Protein AF-A0A8T7N5B7-F1 (afdb_monomer)

Solvent-accessible surface area (backbone atoms only — not comparable to full-atom values): 19003 Å² total; per-residue (Å²): 112,69,70,59,57,54,47,56,68,34,70,71,49,56,69,43,56,73,68,57,40,50,51,54,47,52,50,47,64,71,74,41,60,97,83,62,52,71,71,57,56,53,50,53,49,52,48,52,51,51,45,53,51,44,48,48,52,59,63,48,53,60,70,37,70,64,54,50,44,48,51,46,47,64,60,35,73,79,62,79,65,80,70,58,57,57,54,54,52,54,41,63,46,75,94,59,86,70,42,75,66,58,49,50,50,47,52,29,46,36,64,51,92,65,93,75,53,80,65,57,80,52,71,66,51,53,54,44,20,44,57,67,30,59,74,57,60,30,63,55,56,53,45,49,52,58,45,45,71,73,41,91,59,56,66,47,45,23,60,60,39,55,34,48,60,58,59,66,48,67,85,71,36,58,78,38,69,66,61,36,44,51,49,53,52,53,46,46,73,75,59,55,42,47,62,80,63,76,83,70,90,74,89,76,93,76,83,91,84,89,84,90,82,89,84,83,91,88,89,87,86,86,91,86,85,88,83,90,85,91,78,93,70,82,81,82,70,77,72,85,50,75,43,30,32,34,33,81,50,100,90,49,80,48,75,52,77,22,78,44,63,75,48,43,54,54,40,44,76,71,63,29,43,82,45,51,70,67,53,51,52,26,53,74,68,73,66,58,79,86,73,88,78,71,86,86,80,88,81,85,90,81,84,136

Structure (mmCIF, N/CA/C/O backbone):
data_AF-A0A8T7N5B7-F1
#
_entry.id   AF-A0A8T7N5B7-F1
#
loop_
_atom_site.group_PDB
_atom_site.id
_atom_site.type_symbol
_atom_site.label_atom_id
_atom_site.label_alt_id
_atom_site.label_comp_id
_atom_site.label_asym_id
_atom_site.label_entity_id
_atom_site.label_seq_id
_atom_site.pdbx_PDB_ins_code
_atom_site.Cartn_x
_atom_site.Cartn_y
_atom_site.Cartn_z
_atom_site.occupancy
_atom_site.B_iso_or_equiv
_atom_site.auth_seq_id
_atom_site.auth_comp_id
_atom_site.auth_asym_id
_atom_site.auth_atom_id
_atom_site.pdbx_PDB_model_num
ATOM 1 N N . GLY A 1 1 ? 23.669 11.392 -23.354 1.00 59.94 1 GLY A N 1
ATOM 2 C CA . GLY A 1 1 ? 22.308 11.885 -23.641 1.00 59.94 1 GLY A CA 1
ATOM 3 C C . GLY A 1 1 ? 21.368 10.785 -24.100 1.00 59.94 1 GLY A C 1
ATOM 4 O O . GLY A 1 1 ? 20.391 10.532 -23.415 1.00 59.94 1 GLY A O 1
ATOM 5 N N . HIS A 1 2 ? 21.681 10.090 -25.199 1.00 71.12 2 HIS A N 1
ATOM 6 C CA . HIS A 1 2 ? 20.725 9.244 -25.934 1.00 71.12 2 HIS A CA 1
ATOM 7 C C . HIS A 1 2 ? 19.978 8.152 -25.147 1.00 71.12 2 HIS A C 1
ATOM 9 O O . HIS A 1 2 ? 18.774 8.019 -25.317 1.00 71.12 2 HIS A O 1
ATOM 15 N N . ILE A 1 3 ? 20.647 7.382 -24.281 1.00 72.31 3 ILE A N 1
ATOM 16 C CA . ILE A 1 3 ? 20.001 6.259 -23.568 1.00 72.31 3 ILE A CA 1
ATOM 17 C C . ILE A 1 3 ? 18.955 6.748 -22.555 1.00 72.31 3 ILE A C 1
ATOM 19 O O . ILE A 1 3 ? 17.875 6.176 -22.454 1.00 72.31 3 ILE A O 1
ATOM 23 N N . VAL A 1 4 ? 19.266 7.820 -21.821 1.00 73.94 4 VAL A N 1
ATOM 24 C CA . VAL A 1 4 ? 18.368 8.384 -20.800 1.00 73.94 4 VAL A CA 1
ATOM 25 C C . VAL A 1 4 ? 17.119 8.959 -21.458 1.00 73.94 4 VAL A C 1
ATOM 27 O O . VAL A 1 4 ? 16.006 8.674 -21.031 1.00 73.94 4 VAL A O 1
ATOM 30 N N . GLU A 1 5 ? 17.301 9.719 -22.536 1.00 77.31 5 GLU A N 1
ATOM 31 C CA . GLU A 1 5 ? 16.195 10.322 -23.277 1.00 77.31 5 GLU A CA 1
ATOM 32 C C . GLU A 1 5 ? 15.301 9.260 -23.933 1.00 77.31 5 GLU A C 1
ATOM 34 O O . GLU A 1 5 ? 14.078 9.363 -23.895 1.00 77.31 5 GLU A O 1
ATOM 39 N N . ALA A 1 6 ? 15.901 8.200 -24.480 1.00 75.50 6 ALA A N 1
ATOM 40 C CA . ALA A 1 6 ? 15.162 7.093 -25.071 1.00 75.50 6 ALA A CA 1
ATOM 41 C C . ALA A 1 6 ? 14.343 6.327 -24.015 1.00 75.50 6 ALA A C 1
ATOM 43 O O . ALA A 1 6 ? 13.175 6.020 -24.239 1.00 75.50 6 ALA A O 1
ATOM 44 N N . LEU A 1 7 ? 14.912 6.089 -22.830 1.00 76.75 7 LEU A N 1
ATOM 45 C CA . LEU A 1 7 ? 14.208 5.448 -21.716 1.00 76.75 7 LEU A CA 1
ATOM 46 C C . LEU A 1 7 ? 13.041 6.286 -21.189 1.00 76.75 7 LEU A C 1
ATOM 48 O O . LEU A 1 7 ? 11.977 5.737 -20.919 1.00 76.75 7 LEU A O 1
ATOM 52 N N . MET A 1 8 ? 13.198 7.607 -21.095 1.00 76.38 8 MET A N 1
ATOM 53 C CA . MET A 1 8 ? 12.114 8.496 -20.662 1.00 76.38 8 MET A CA 1
ATOM 54 C C . MET A 1 8 ? 10.985 8.626 -21.700 1.00 76.38 8 MET A C 1
ATOM 56 O O . MET A 1 8 ? 9.869 8.985 -21.335 1.00 76.38 8 MET A O 1
ATOM 60 N N . LYS A 1 9 ? 11.236 8.288 -22.974 1.00 79.94 9 LYS A N 1
ATOM 61 C CA . LYS A 1 9 ? 10.208 8.214 -24.030 1.00 79.94 9 LYS A CA 1
ATOM 62 C C . LYS A 1 9 ? 9.366 6.932 -23.976 1.00 79.94 9 LYS A C 1
ATOM 64 O O . LYS A 1 9 ? 8.360 6.853 -24.676 1.00 79.94 9 LYS A O 1
ATOM 69 N N . MET A 1 10 ? 9.723 5.943 -23.150 1.00 74.69 10 MET A N 1
ATOM 70 C CA . MET A 1 10 ? 8.854 4.790 -22.889 1.00 74.69 10 MET A CA 1
ATOM 71 C C . MET A 1 10 ? 7.781 5.156 -21.858 1.00 74.69 10 MET A C 1
ATOM 73 O O . MET A 1 10 ? 8.142 5.440 -20.715 1.00 74.69 10 MET A O 1
ATOM 77 N N . PRO A 1 11 ? 6.479 5.069 -22.195 1.00 69.31 11 PRO A N 1
ATOM 78 C CA . PRO A 1 11 ? 5.391 5.406 -21.272 1.00 69.31 11 PRO A CA 1
ATOM 79 C C . PRO A 1 11 ? 5.476 4.622 -19.961 1.00 69.31 11 PRO A C 1
ATOM 81 O O . PRO A 1 11 ? 5.279 5.164 -18.883 1.00 69.31 11 PRO A O 1
ATOM 84 N N . GLU A 1 12 ? 5.863 3.354 -20.058 1.00 67.19 12 GLU A N 1
ATOM 85 C CA . GLU A 1 12 ? 5.989 2.433 -18.931 1.00 67.19 12 GLU A CA 1
ATOM 86 C C . GLU A 1 12 ? 7.120 2.828 -17.978 1.00 67.19 12 GLU A C 1
ATOM 88 O O . GLU A 1 12 ? 6.940 2.788 -16.771 1.00 67.19 12 GLU A O 1
ATOM 93 N N . VAL A 1 13 ? 8.289 3.213 -18.506 1.00 69.69 13 VAL A N 1
ATOM 94 C CA . VAL A 1 13 ? 9.438 3.662 -17.697 1.00 69.69 13 VAL A CA 1
ATOM 95 C C . VAL A 1 13 ? 9.173 5.057 -17.156 1.00 69.69 13 VAL A C 1
ATOM 97 O O . VAL A 1 13 ? 9.500 5.343 -16.009 1.00 69.69 13 VAL A O 1
ATOM 100 N N . ASN A 1 14 ? 8.506 5.910 -17.930 1.00 70.38 14 ASN A N 1
ATOM 101 C CA . ASN A 1 14 ? 8.113 7.227 -17.465 1.00 70.38 14 ASN A CA 1
ATOM 102 C C . ASN A 1 14 ? 7.036 7.173 -16.363 1.00 70.38 14 ASN A C 1
ATOM 104 O O . ASN A 1 14 ? 7.003 8.053 -15.506 1.00 70.38 14 ASN A O 1
ATOM 108 N N . ALA A 1 15 ? 6.215 6.123 -16.336 1.00 69.31 15 ALA A N 1
ATOM 109 C CA . ALA A 1 15 ? 5.248 5.861 -15.273 1.00 69.31 15 ALA A CA 1
ATOM 110 C C . ALA A 1 15 ? 5.852 5.175 -14.027 1.00 69.31 15 ALA A C 1
ATOM 112 O O . ALA A 1 15 ? 5.173 5.079 -13.007 1.00 69.31 15 ALA A O 1
ATOM 113 N N . MET A 1 16 ? 7.108 4.703 -14.076 1.00 71.50 16 MET A N 1
ATOM 114 C CA . MET A 1 16 ? 7.793 4.128 -12.906 1.00 71.50 16 MET A CA 1
ATOM 115 C C . MET A 1 16 ? 8.220 5.208 -11.902 1.00 71.50 16 MET A C 1
ATOM 117 O O . MET A 1 16 ? 8.401 6.372 -12.252 1.00 71.50 16 MET A O 1
ATOM 121 N N . TYR A 1 17 ? 8.464 4.809 -10.653 1.00 61.31 17 TYR A N 1
ATOM 122 C CA . TYR A 1 17 ? 9.031 5.689 -9.625 1.00 61.31 17 TYR A CA 1
ATOM 123 C C . TYR A 1 17 ? 10.417 6.233 -10.025 1.00 61.31 17 TYR A C 1
ATOM 125 O O . TYR A 1 17 ? 11.185 5.486 -10.637 1.00 61.31 17 TYR A O 1
ATOM 133 N N . PRO A 1 18 ? 10.782 7.479 -9.657 1.00 65.25 18 PRO A N 1
ATOM 134 C CA . PRO A 1 18 ? 12.072 8.091 -10.005 1.00 65.25 18 PRO A CA 1
ATOM 135 C C . PRO A 1 18 ? 13.290 7.209 -9.692 1.00 65.25 18 PRO A C 1
ATOM 137 O O . PRO A 1 18 ? 14.160 7.042 -10.544 1.00 65.25 18 PRO A O 1
ATOM 140 N N . GLU A 1 19 ? 13.295 6.540 -8.539 1.00 66.62 19 GLU A N 1
ATOM 141 C CA . GLU A 1 19 ? 14.355 5.600 -8.142 1.00 66.62 19 GLU A CA 1
ATOM 142 C C . GLU A 1 19 ? 14.443 4.377 -9.068 1.00 66.62 19 GLU A C 1
ATOM 144 O O . GLU A 1 19 ? 15.517 3.939 -9.483 1.00 66.62 19 GLU A O 1
ATOM 149 N N . LEU A 1 20 ? 13.292 3.850 -9.493 1.00 69.56 20 LEU A N 1
ATOM 150 C CA . LEU A 1 20 ? 13.246 2.749 -10.454 1.00 69.56 20 LEU A CA 1
ATOM 151 C C . LEU A 1 20 ? 13.689 3.194 -11.847 1.00 69.56 20 LEU A C 1
ATOM 153 O O . LEU A 1 20 ? 14.299 2.397 -12.562 1.00 69.56 20 LEU A O 1
ATOM 157 N N . LYS A 1 21 ? 13.431 4.454 -12.222 1.00 76.00 21 LYS A N 1
ATOM 158 C CA . LYS A 1 21 ? 13.973 5.041 -13.454 1.00 76.00 21 LYS A CA 1
ATOM 159 C C . LYS A 1 21 ? 15.497 5.100 -13.387 1.00 76.00 21 LYS A C 1
ATOM 161 O O . LYS A 1 21 ? 16.148 4.753 -14.368 1.00 76.00 21 LYS A O 1
ATOM 166 N N . LEU A 1 22 ? 16.077 5.462 -12.240 1.00 77.19 22 LEU A N 1
ATOM 167 C CA . LEU A 1 22 ? 17.531 5.476 -12.049 1.00 77.19 22 LEU A CA 1
ATOM 168 C C . LEU A 1 22 ? 18.140 4.073 -12.160 1.00 77.19 22 LEU A C 1
ATOM 170 O O . LEU A 1 22 ? 19.131 3.901 -12.869 1.00 77.19 22 LEU A O 1
ATOM 174 N N . HIS A 1 23 ? 17.518 3.057 -11.559 1.00 79.38 23 HIS A N 1
ATOM 175 C CA . HIS A 1 23 ? 17.976 1.666 -11.678 1.00 79.38 23 HIS A CA 1
ATOM 176 C C . HIS A 1 23 ? 17.876 1.132 -13.112 1.00 79.38 23 HIS A C 1
ATOM 178 O O . HIS A 1 23 ? 18.812 0.510 -13.614 1.00 79.38 23 HIS A O 1
ATOM 184 N N . ALA A 1 24 ? 16.769 1.422 -13.794 1.00 80.94 24 ALA A N 1
ATOM 185 C CA . ALA A 1 24 ? 16.571 1.135 -15.210 1.00 80.94 24 ALA A CA 1
ATOM 186 C C . ALA A 1 24 ? 17.659 1.778 -16.088 1.00 80.94 24 ALA A C 1
ATOM 188 O O . ALA A 1 24 ? 18.272 1.121 -16.930 1.00 80.94 24 ALA A O 1
ATOM 189 N N . ILE A 1 25 ? 17.934 3.064 -15.863 1.00 82.88 25 ILE A N 1
ATOM 190 C CA . ILE A 1 25 ? 18.968 3.814 -16.578 1.00 82.88 25 ILE A CA 1
ATOM 191 C C . ILE A 1 25 ? 20.357 3.232 -16.297 1.00 82.88 25 ILE A C 1
ATOM 193 O O . ILE A 1 25 ? 21.136 3.049 -17.232 1.00 82.88 25 ILE A O 1
ATOM 197 N N . GLY A 1 26 ? 20.671 2.919 -15.037 1.00 83.12 26 GLY A N 1
ATOM 198 C CA . GLY A 1 26 ? 21.938 2.306 -14.639 1.00 83.12 26 GLY A CA 1
ATOM 199 C C . GLY A 1 26 ? 22.154 0.943 -15.297 1.00 83.12 26 GLY A C 1
ATOM 200 O O . GLY A 1 26 ? 23.216 0.698 -15.869 1.00 83.12 26 GLY A O 1
ATOM 201 N N . TRP A 1 27 ? 21.120 0.099 -15.307 1.00 85.12 27 TRP A N 1
ATOM 202 C CA . TRP A 1 27 ? 21.142 -1.206 -15.965 1.00 85.12 27 TRP A CA 1
ATOM 203 C C . TRP A 1 27 ? 21.442 -1.090 -17.459 1.00 85.12 27 TRP A C 1
ATOM 205 O O . TRP A 1 27 ? 22.378 -1.714 -17.959 1.00 85.12 27 TRP A O 1
ATOM 215 N N . VAL A 1 28 ? 20.686 -0.257 -18.177 1.00 85.19 28 VAL A N 1
ATOM 216 C CA . VAL A 1 28 ? 20.856 -0.110 -19.627 1.00 85.19 28 VAL A CA 1
ATOM 217 C C . VAL A 1 28 ? 22.201 0.527 -19.957 1.00 85.19 28 VAL A C 1
ATOM 219 O O . VAL A 1 28 ? 22.857 0.074 -20.885 1.00 85.19 28 VAL A O 1
ATOM 222 N N . LYS A 1 29 ? 22.677 1.511 -19.183 1.00 83.56 29 LYS A N 1
ATOM 223 C CA . LYS A 1 29 ? 24.027 2.072 -19.375 1.00 83.56 29 LYS A CA 1
ATOM 224 C C . LYS A 1 29 ? 25.134 1.036 -19.168 1.00 83.56 29 LYS A C 1
ATOM 226 O O . LYS A 1 29 ? 26.187 1.170 -19.779 1.00 83.56 29 LYS A O 1
ATOM 231 N N . HIS A 1 30 ? 24.912 0.041 -18.310 1.00 83.38 30 HIS A N 1
ATOM 232 C CA . HIS A 1 30 ? 25.882 -1.018 -18.051 1.00 83.38 30 HIS A CA 1
ATOM 233 C C . HIS A 1 30 ? 25.837 -2.141 -19.102 1.00 83.38 30 HIS A C 1
ATOM 235 O O . HIS A 1 30 ? 26.879 -2.691 -19.450 1.00 83.38 30 HIS A O 1
ATOM 241 N N . LYS A 1 31 ? 24.648 -2.487 -19.613 1.00 82.88 31 LYS A N 1
ATOM 242 C CA . LYS A 1 31 ? 24.454 -3.600 -20.561 1.00 82.88 31 LYS A CA 1
ATOM 243 C C . LYS A 1 31 ? 24.524 -3.196 -22.032 1.00 82.88 31 LYS A C 1
ATOM 245 O O . LYS A 1 31 ? 24.951 -3.994 -22.860 1.00 82.88 31 LYS A O 1
ATOM 250 N N . CYS A 1 32 ? 24.139 -1.969 -22.366 1.00 84.06 32 CYS A N 1
ATOM 251 C CA . CYS A 1 32 ? 24.185 -1.452 -23.730 1.00 84.06 32 CYS A CA 1
ATOM 252 C C . CYS A 1 32 ? 25.456 -0.632 -23.973 1.00 84.06 32 CYS A C 1
ATOM 254 O O . CYS A 1 32 ? 25.869 0.171 -23.136 1.00 84.06 32 CYS A O 1
ATOM 256 N N . LYS A 1 33 ? 26.047 -0.770 -25.166 1.00 80.25 33 LYS A N 1
ATOM 257 C CA . LYS A 1 33 ? 27.167 0.081 -25.594 1.00 80.25 33 LYS A CA 1
ATOM 258 C C . LYS A 1 33 ? 26.706 1.541 -25.746 1.00 80.25 33 LYS A C 1
ATOM 260 O O . LYS A 1 33 ? 25.558 1.777 -26.138 1.00 80.25 33 LYS A O 1
ATOM 265 N N . PRO A 1 34 ? 27.579 2.537 -25.505 1.00 73.12 34 PRO A N 1
ATOM 266 C CA . PRO A 1 34 ? 27.288 3.928 -25.842 1.00 73.12 34 PRO A CA 1
ATOM 267 C C . PRO A 1 34 ? 27.014 4.044 -27.353 1.00 73.12 34 PRO A C 1
ATOM 269 O O . PRO A 1 34 ? 27.930 3.912 -28.156 1.00 73.12 34 PRO A O 1
ATOM 272 N N . GLY A 1 35 ? 25.744 4.217 -27.742 1.00 74.88 35 GLY A N 1
ATOM 273 C CA . GLY A 1 35 ? 25.296 4.195 -29.146 1.00 74.88 35 GLY A CA 1
ATOM 274 C C . GLY A 1 35 ? 24.394 3.014 -29.536 1.00 74.88 35 GLY A C 1
ATOM 275 O O . GLY A 1 35 ? 24.060 2.882 -30.711 1.00 74.88 35 GLY A O 1
ATOM 276 N N . ALA A 1 36 ? 23.990 2.171 -28.579 1.00 79.88 36 ALA A N 1
ATOM 277 C CA . ALA A 1 36 ? 23.036 1.086 -28.810 1.00 79.88 36 ALA A CA 1
ATOM 278 C C . ALA A 1 36 ? 21.735 1.582 -29.455 1.00 79.88 36 ALA A C 1
ATOM 280 O O . ALA A 1 36 ? 21.210 2.650 -29.116 1.00 79.88 36 ALA A O 1
ATOM 281 N N . LYS A 1 37 ? 21.210 0.787 -30.390 1.00 83.88 37 LYS A N 1
ATOM 282 C CA . LYS A 1 37 ? 19.987 1.133 -31.121 1.00 83.88 37 LYS A CA 1
ATOM 283 C C . LYS A 1 37 ? 18.759 0.893 -30.245 1.00 83.88 37 LYS A C 1
ATOM 285 O O . LYS A 1 37 ? 18.757 0.047 -29.354 1.00 83.88 37 LYS A O 1
ATOM 290 N N . TRP A 1 38 ? 17.673 1.604 -30.539 1.00 81.94 38 TRP A N 1
ATOM 291 C CA . TRP A 1 38 ? 16.423 1.505 -29.779 1.00 81.94 38 TRP A CA 1
ATOM 292 C C . TRP A 1 38 ? 15.900 0.066 -29.566 1.00 81.94 38 TRP A C 1
ATOM 294 O O . TRP A 1 38 ? 15.553 -0.261 -28.429 1.00 81.94 38 TRP A O 1
ATOM 304 N N . PRO A 1 39 ? 15.919 -0.834 -30.571 1.00 83.75 39 PRO A N 1
ATOM 305 C CA . PRO A 1 39 ? 15.481 -2.219 -30.380 1.00 83.75 39 PRO A CA 1
ATOM 306 C C . PRO A 1 39 ? 16.330 -3.010 -29.371 1.00 83.75 39 PRO A C 1
ATOM 308 O O . PRO A 1 39 ? 15.797 -3.850 -28.648 1.00 83.75 39 PRO A O 1
ATOM 311 N N . GLU A 1 40 ? 17.632 -2.724 -29.287 1.00 82.75 40 GLU A N 1
ATOM 312 C CA . GLU A 1 40 ? 18.555 -3.358 -28.333 1.00 82.75 40 GLU A CA 1
ATOM 313 C C . GLU A 1 40 ? 18.262 -2.880 -26.906 1.00 82.75 40 GLU A C 1
ATOM 315 O O . GLU A 1 40 ? 18.143 -3.690 -25.988 1.00 82.75 40 GLU A O 1
ATOM 320 N N . ILE A 1 41 ? 18.024 -1.574 -26.736 1.00 82.19 41 ILE A N 1
ATOM 321 C CA . ILE A 1 41 ? 17.615 -0.980 -25.455 1.00 82.19 41 ILE A CA 1
ATOM 322 C C . ILE A 1 41 ? 16.280 -1.578 -24.981 1.00 82.19 41 ILE A C 1
ATOM 324 O O . ILE A 1 41 ? 16.130 -1.922 -23.807 1.00 82.19 41 ILE A O 1
ATOM 328 N N . GLN A 1 42 ? 15.312 -1.757 -25.886 1.00 81.56 42 GLN A N 1
ATOM 329 C CA . GLN A 1 42 ? 14.030 -2.388 -25.558 1.00 81.56 42 GLN A CA 1
ATOM 330 C C . GLN A 1 42 ? 14.177 -3.868 -25.173 1.00 81.56 42 GLN A C 1
ATOM 332 O O . GLN A 1 42 ? 13.466 -4.342 -24.282 1.00 81.56 42 GLN A O 1
ATOM 337 N N . ALA A 1 43 ? 15.079 -4.606 -25.827 1.00 86.06 43 ALA A N 1
ATOM 338 C CA . ALA A 1 43 ? 15.354 -5.999 -25.490 1.00 86.06 43 ALA A CA 1
ATOM 339 C C . ALA A 1 43 ? 15.963 -6.126 -24.087 1.00 86.06 43 ALA A C 1
ATOM 341 O O . ALA A 1 43 ? 15.450 -6.891 -23.267 1.00 86.06 43 ALA A O 1
ATOM 342 N N . GLU A 1 44 ? 16.966 -5.303 -23.776 1.00 85.31 44 GLU A N 1
ATOM 343 C CA . GLU A 1 44 ? 17.578 -5.250 -22.446 1.00 85.31 44 GLU A CA 1
ATOM 344 C C . GLU A 1 44 ? 16.587 -4.817 -21.363 1.00 85.31 44 GLU A C 1
ATOM 346 O O . GLU A 1 44 ? 16.606 -5.360 -20.259 1.00 85.31 44 GLU A O 1
ATOM 351 N N . MET A 1 45 ? 15.645 -3.920 -21.672 1.00 82.44 45 MET A N 1
ATOM 352 C CA . MET A 1 45 ? 14.594 -3.557 -20.717 1.00 82.44 45 MET A CA 1
ATOM 353 C C . MET A 1 45 ? 13.571 -4.661 -20.473 1.00 82.44 45 MET A C 1
ATOM 355 O O . MET A 1 45 ? 13.093 -4.807 -19.345 1.00 82.44 45 MET A O 1
ATOM 359 N N . ARG A 1 46 ? 13.260 -5.486 -21.478 1.00 81.81 46 ARG A N 1
ATOM 360 C CA . ARG A 1 46 ? 12.467 -6.707 -21.265 1.00 81.81 46 ARG A CA 1
ATOM 361 C C . ARG A 1 46 ? 13.203 -7.700 -2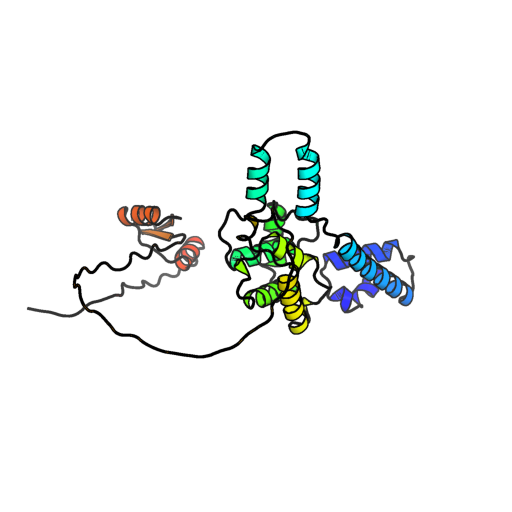0.365 1.00 81.81 46 ARG A C 1
ATOM 363 O O . ARG A 1 46 ? 12.574 -8.277 -19.478 1.00 81.81 46 ARG A O 1
ATOM 370 N N . ILE A 1 47 ? 14.516 -7.858 -20.541 1.00 84.50 47 ILE A N 1
ATOM 371 C CA . ILE A 1 47 ? 15.354 -8.713 -19.685 1.00 84.50 47 ILE A CA 1
ATOM 372 C C . ILE A 1 47 ? 15.392 -8.167 -18.259 1.00 84.50 47 ILE A C 1
ATOM 374 O O . ILE A 1 47 ? 15.145 -8.918 -17.323 1.00 84.50 47 ILE A O 1
ATOM 378 N N . TRP A 1 48 ? 15.617 -6.865 -18.081 1.00 82.88 48 TRP A N 1
ATOM 379 C CA . TRP A 1 48 ? 15.620 -6.220 -16.770 1.00 82.88 48 TRP A CA 1
ATOM 380 C C . TRP A 1 48 ? 14.286 -6.383 -16.033 1.00 82.88 48 TRP A C 1
ATOM 382 O O . TRP A 1 48 ? 14.272 -6.744 -14.858 1.00 82.88 48 TRP A O 1
ATOM 392 N N . LYS A 1 49 ? 13.149 -6.199 -16.723 1.00 77.50 49 LYS A N 1
ATOM 393 C CA . LYS A 1 49 ? 11.815 -6.452 -16.148 1.00 77.50 49 LYS A CA 1
ATOM 394 C C . LYS A 1 49 ? 11.636 -7.921 -15.756 1.00 77.50 49 LYS A C 1
ATOM 396 O O . LYS A 1 49 ? 11.206 -8.196 -14.639 1.00 77.50 49 LYS A O 1
ATOM 401 N N . LYS A 1 50 ? 11.993 -8.859 -16.641 1.00 79.25 50 LYS A N 1
ATOM 402 C CA . LYS A 1 50 ? 11.898 -10.305 -16.380 1.00 79.25 50 LYS A CA 1
ATOM 403 C C . LYS A 1 50 ? 12.815 -10.736 -15.238 1.00 79.25 50 LYS A C 1
ATOM 405 O O . LYS A 1 50 ? 12.423 -11.582 -14.447 1.00 79.25 50 LYS A O 1
ATOM 410 N N . ARG A 1 51 ? 13.995 -10.127 -15.121 1.00 77.62 51 ARG A N 1
ATOM 411 C CA . ARG A 1 51 ? 14.927 -10.333 -14.015 1.00 77.62 51 ARG A CA 1
ATOM 412 C C . ARG A 1 51 ? 14.376 -9.770 -12.718 1.00 77.62 51 ARG A C 1
ATOM 414 O O . ARG A 1 51 ? 14.413 -10.486 -11.744 1.00 77.62 51 ARG A O 1
ATOM 421 N N . ARG A 1 52 ? 13.788 -8.572 -12.690 1.00 72.31 52 ARG A N 1
ATOM 422 C CA . ARG A 1 52 ? 13.123 -8.063 -11.476 1.00 72.31 52 ARG A CA 1
ATOM 423 C C . ARG A 1 52 ? 11.912 -8.892 -11.062 1.00 72.31 52 ARG A C 1
ATOM 425 O O . ARG A 1 52 ? 11.581 -8.935 -9.886 1.00 72.31 52 ARG A O 1
ATOM 432 N N . GLU A 1 53 ? 11.191 -9.464 -12.020 1.00 61.22 53 GLU A N 1
ATOM 433 C CA . GLU A 1 53 ? 10.096 -10.404 -11.759 1.00 61.22 53 GLU A CA 1
ATOM 434 C C . GLU A 1 53 ? 10.624 -11.749 -11.260 1.00 61.22 53 GLU A C 1
ATOM 436 O O . GLU A 1 53 ? 10.058 -12.315 -10.340 1.00 61.22 53 GLU A O 1
ATOM 441 N N . GLY A 1 54 ? 11.720 -12.237 -11.842 1.00 59.53 54 GLY A N 1
ATOM 442 C CA . GLY A 1 54 ? 12.426 -13.442 -11.418 1.00 59.53 54 GLY A CA 1
ATOM 443 C C . GLY A 1 54 ? 13.033 -13.280 -10.033 1.00 59.53 54 GLY A C 1
ATOM 444 O O . GLY A 1 54 ? 12.757 -14.095 -9.177 1.00 59.53 54 GLY A O 1
ATOM 445 N N . GLU A 1 55 ? 13.733 -12.179 -9.774 1.00 57.66 55 GLU A N 1
ATOM 446 C CA . GLU A 1 55 ? 14.225 -11.782 -8.459 1.00 57.66 55 GLU A CA 1
ATOM 447 C C . GLU A 1 55 ? 13.050 -11.672 -7.495 1.00 57.66 55 GLU A C 1
ATOM 449 O O . GLU A 1 55 ? 13.130 -12.300 -6.460 1.00 57.66 55 GLU A O 1
ATOM 454 N N . ARG A 1 56 ? 11.913 -11.041 -7.832 1.00 55.69 56 ARG A N 1
ATOM 455 C CA . ARG A 1 56 ? 10.702 -11.072 -6.976 1.00 55.69 56 ARG A CA 1
ATOM 456 C C . ARG A 1 56 ? 10.048 -12.444 -6.815 1.00 55.69 56 ARG A C 1
ATOM 458 O O . ARG A 1 56 ? 9.295 -12.609 -5.871 1.00 55.69 56 ARG A O 1
ATOM 465 N N . LYS A 1 57 ? 10.303 -13.414 -7.694 1.00 47.31 57 LYS A N 1
ATOM 466 C CA . LYS A 1 57 ? 9.820 -14.805 -7.585 1.00 47.31 57 LYS A CA 1
ATOM 467 C C . LYS A 1 57 ? 10.818 -15.726 -6.876 1.00 47.31 57 LYS A C 1
ATOM 469 O O . LYS A 1 57 ? 10.406 -16.699 -6.263 1.00 47.31 57 LYS A O 1
ATOM 474 N N . GLU A 1 58 ? 12.105 -15.398 -6.912 1.00 38.66 58 GLU A N 1
ATOM 475 C CA . GLU A 1 58 ? 13.218 -16.119 -6.285 1.00 38.66 58 GLU A CA 1
ATOM 476 C C . GLU A 1 58 ? 13.463 -15.599 -4.858 1.00 38.66 58 GLU A C 1
ATOM 478 O O . GLU A 1 58 ? 13.518 -16.398 -3.934 1.00 38.66 58 GLU A O 1
ATOM 483 N N . THR A 1 59 ? 13.412 -14.278 -4.639 1.00 36.84 59 THR A N 1
ATOM 484 C CA . THR A 1 59 ? 13.094 -13.659 -3.326 1.00 36.84 59 THR A CA 1
ATOM 485 C C . THR A 1 59 ? 11.612 -13.788 -2.958 1.00 36.84 59 THR A C 1
ATOM 487 O O . THR A 1 59 ? 11.245 -13.587 -1.806 1.00 36.84 59 THR A O 1
ATOM 490 N N . GLY A 1 60 ? 10.763 -14.187 -3.914 1.00 39.47 60 GLY A N 1
ATOM 491 C CA . GLY A 1 60 ? 9.380 -14.636 -3.693 1.00 39.47 60 GLY A CA 1
ATOM 492 C C . GLY A 1 60 ? 9.284 -16.070 -3.184 1.00 39.47 60 GLY A C 1
ATOM 493 O O . GLY A 1 60 ? 8.251 -16.462 -2.647 1.00 39.47 60 GLY A O 1
ATOM 494 N N . LYS A 1 61 ? 10.391 -16.825 -3.214 1.00 39.94 61 LYS A N 1
ATOM 495 C CA . LYS A 1 61 ? 10.641 -17.807 -2.167 1.00 39.94 61 LYS A CA 1
ATOM 496 C C . LYS A 1 61 ? 11.065 -17.010 -0.941 1.00 39.94 61 LYS A C 1
ATOM 498 O O . LYS A 1 61 ? 12.225 -16.998 -0.546 1.00 39.94 61 LYS A O 1
ATOM 503 N N . TYR A 1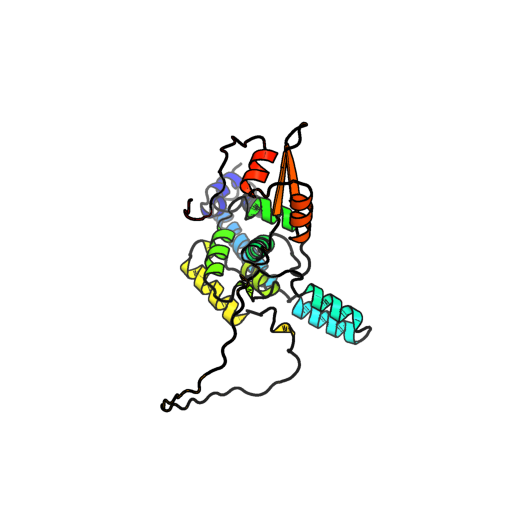 62 ? 10.097 -16.307 -0.365 1.00 37.56 62 TYR A N 1
ATOM 504 C CA . TYR A 1 62 ? 10.171 -15.933 1.024 1.00 37.56 62 TYR A CA 1
ATOM 505 C C . TYR A 1 62 ? 10.323 -17.267 1.758 1.00 37.56 62 TYR A C 1
ATOM 507 O O . TYR A 1 62 ? 9.350 -17.994 1.941 1.00 37.56 62 TYR A O 1
ATOM 515 N N . THR A 1 63 ? 11.565 -17.673 2.061 1.00 43.03 63 THR A N 1
ATOM 516 C CA . THR A 1 63 ? 11.802 -18.620 3.147 1.00 43.03 63 THR A CA 1
ATOM 517 C C . THR A 1 63 ? 11.183 -17.925 4.323 1.00 43.03 63 THR A C 1
ATOM 519 O O . THR A 1 63 ? 11.719 -16.907 4.776 1.00 43.03 63 THR A O 1
ATOM 522 N N . SER A 1 64 ? 9.990 -18.388 4.686 1.00 41.00 64 SER A N 1
ATOM 523 C CA . SER A 1 64 ? 9.180 -17.697 5.657 1.00 41.00 64 SER A CA 1
ATOM 524 C C . SER A 1 64 ? 10.037 -17.429 6.879 1.00 41.00 64 SER A C 1
ATOM 526 O O . SER A 1 64 ? 10.838 -18.289 7.231 1.00 41.00 64 SER A O 1
ATOM 528 N N . VAL A 1 65 ? 9.926 -16.284 7.555 1.00 45.34 65 VAL A N 1
ATOM 529 C CA . VAL A 1 65 ? 10.552 -16.192 8.880 1.00 45.34 65 VAL A CA 1
ATOM 530 C C . VAL A 1 65 ? 9.998 -17.307 9.770 1.00 45.34 65 VAL A C 1
ATOM 532 O O . VAL A 1 65 ? 10.719 -17.743 10.639 1.00 45.34 65 VAL A O 1
ATOM 535 N N . VAL A 1 66 ? 8.836 -17.904 9.465 1.00 47.03 66 VAL A N 1
ATOM 536 C CA . VAL A 1 66 ? 8.368 -19.178 10.036 1.00 47.03 66 VAL A CA 1
ATOM 537 C C . VAL A 1 66 ? 9.163 -20.390 9.550 1.00 47.03 66 VAL A C 1
ATOM 539 O O . VAL A 1 66 ? 9.436 -21.246 10.367 1.00 47.03 66 VAL A O 1
ATOM 542 N N . ASP A 1 67 ? 9.594 -20.495 8.292 1.00 51.56 67 ASP A N 1
ATOM 543 C CA . ASP A 1 67 ? 10.464 -21.593 7.823 1.00 51.56 67 ASP A CA 1
ATOM 544 C C . ASP A 1 67 ? 11.905 -21.433 8.318 1.00 51.56 67 ASP A C 1
ATOM 546 O O . ASP A 1 67 ? 12.565 -22.411 8.653 1.00 51.56 67 ASP A O 1
ATOM 550 N N . LEU A 1 68 ? 12.392 -20.196 8.409 1.00 53.66 68 LEU A N 1
ATOM 551 C CA . LEU A 1 68 ? 13.699 -19.832 8.936 1.00 53.66 68 LEU A CA 1
ATOM 552 C C . LEU A 1 68 ? 13.708 -19.898 10.466 1.00 53.66 68 LEU A C 1
ATOM 554 O O . LEU A 1 68 ? 14.695 -20.346 11.033 1.00 53.66 68 LEU A O 1
ATOM 558 N N . ALA A 1 69 ? 12.621 -19.515 11.140 1.00 49.84 69 ALA A N 1
ATOM 559 C CA . ALA A 1 69 ? 12.418 -19.713 12.572 1.00 49.84 69 ALA A CA 1
ATOM 560 C C . ALA A 1 69 ? 12.169 -21.182 12.865 1.00 49.84 69 ALA A C 1
ATOM 562 O O . ALA A 1 69 ? 12.753 -21.659 13.810 1.00 49.84 69 ALA A O 1
ATOM 563 N N . ARG A 1 70 ? 11.433 -21.942 12.050 1.00 55.59 70 ARG A N 1
ATOM 564 C CA . ARG A 1 70 ? 11.285 -23.402 12.184 1.00 55.59 70 ARG A CA 1
ATOM 565 C C . ARG A 1 70 ? 12.616 -24.108 11.947 1.00 55.59 70 ARG A C 1
ATOM 567 O O . ARG A 1 70 ? 12.960 -24.994 12.712 1.00 55.59 70 ARG A O 1
ATOM 574 N N . ALA A 1 71 ? 13.423 -23.673 10.979 1.00 53.50 71 ALA A N 1
ATOM 575 C CA . ALA A 1 71 ? 14.778 -24.184 10.766 1.00 53.50 71 ALA A CA 1
ATOM 576 C C . ALA A 1 71 ? 15.745 -23.790 11.898 1.00 53.50 71 ALA A C 1
ATOM 578 O O . ALA A 1 71 ? 16.542 -24.621 12.325 1.00 53.50 71 ALA A O 1
ATOM 579 N N . ARG A 1 72 ? 15.658 -22.558 12.427 1.00 58.03 72 ARG A N 1
ATOM 580 C CA . ARG A 1 72 ? 16.454 -22.084 13.576 1.00 58.03 72 ARG A CA 1
ATOM 581 C C . ARG A 1 72 ? 16.005 -22.710 14.893 1.00 58.03 72 ARG A C 1
ATOM 583 O O . ARG A 1 72 ? 16.861 -23.040 15.693 1.00 58.03 72 ARG A O 1
ATOM 590 N N . VAL A 1 73 ? 14.707 -22.909 15.104 1.00 49.22 73 VAL A N 1
ATOM 591 C CA . VAL A 1 73 ? 14.094 -23.617 16.238 1.00 49.22 73 VAL A CA 1
ATOM 592 C C . VAL A 1 73 ? 14.499 -25.084 16.172 1.00 49.22 73 VAL A C 1
ATOM 594 O O . VAL A 1 73 ? 14.981 -25.602 17.165 1.00 49.22 73 VAL A O 1
ATOM 597 N N . ASN A 1 74 ? 14.468 -25.724 15.000 1.00 54.16 74 ASN A N 1
ATOM 598 C CA . ASN A 1 74 ? 14.967 -27.091 14.825 1.00 54.16 74 ASN A CA 1
ATOM 599 C C . ASN A 1 74 ? 16.500 -27.206 14.987 1.00 54.16 74 ASN A C 1
ATOM 601 O O . ASN A 1 74 ? 16.972 -28.237 15.453 1.00 54.16 74 ASN A O 1
ATOM 605 N N . GLN A 1 75 ? 17.285 -26.167 14.662 1.00 49.88 75 GLN A N 1
ATOM 606 C CA . GLN A 1 75 ? 18.728 -26.098 14.971 1.00 49.88 75 GLN A CA 1
ATOM 607 C C . GLN A 1 75 ? 19.017 -25.815 16.457 1.00 49.88 75 GLN A C 1
ATOM 609 O O . GLN A 1 75 ? 19.993 -26.328 16.995 1.00 49.88 75 GLN A O 1
ATOM 614 N N . GLN A 1 76 ? 18.189 -25.003 17.120 1.00 45.38 76 GLN A N 1
ATOM 615 C CA . GLN A 1 76 ? 18.326 -24.608 18.529 1.00 45.38 76 GLN A CA 1
ATOM 616 C C . GLN A 1 76 ? 17.672 -25.601 19.499 1.00 45.38 76 GLN A C 1
ATOM 618 O O . GLN A 1 76 ? 18.000 -25.593 20.679 1.00 45.38 76 GLN A O 1
ATOM 623 N N . HIS A 1 77 ? 16.807 -26.503 19.026 1.00 46.94 77 HIS A N 1
ATOM 624 C CA . HIS A 1 77 ? 16.268 -27.606 19.829 1.00 46.94 77 HIS A CA 1
ATOM 625 C C . HIS A 1 77 ? 17.329 -28.637 20.226 1.00 46.94 77 HIS A C 1
ATOM 627 O O . HIS A 1 77 ? 17.078 -29.439 21.124 1.00 46.94 77 HIS A O 1
ATOM 633 N N . THR A 1 78 ? 18.519 -28.581 19.625 1.00 47.81 78 THR A N 1
ATOM 634 C CA . THR A 1 78 ? 19.676 -29.329 20.119 1.00 47.81 78 THR A CA 1
ATOM 635 C C . THR A 1 78 ? 20.356 -28.604 21.286 1.00 47.81 78 THR A C 1
ATOM 637 O O . THR A 1 78 ? 20.922 -29.270 22.144 1.00 47.8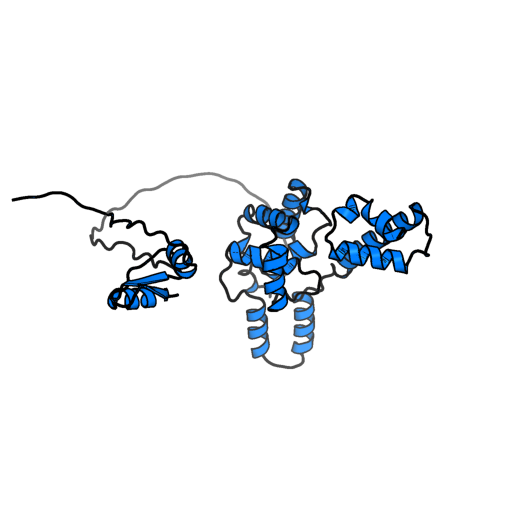1 78 THR A O 1
ATOM 640 N N . GLU A 1 79 ? 20.258 -27.271 21.400 1.00 47.78 79 GLU A N 1
ATOM 641 C CA . GLU A 1 79 ? 20.920 -26.500 22.462 1.00 47.78 79 GLU A CA 1
ATOM 642 C C . GLU A 1 79 ? 20.141 -25.213 22.853 1.00 47.78 79 GLU A C 1
ATOM 644 O O . GLU A 1 79 ? 20.326 -24.140 22.278 1.00 47.78 79 GLU A O 1
ATOM 649 N N . ASN A 1 80 ? 19.368 -25.319 23.946 1.00 45.41 80 ASN A N 1
ATOM 650 C CA . ASN A 1 80 ? 19.064 -24.276 24.952 1.00 45.41 80 ASN A CA 1
ATOM 651 C C . ASN A 1 80 ? 17.765 -23.418 24.886 1.00 45.41 80 ASN A C 1
ATOM 653 O O . ASN A 1 80 ? 17.652 -22.430 24.165 1.00 45.41 80 ASN A O 1
ATOM 657 N N . SER A 1 81 ? 16.932 -23.679 25.910 1.00 46.78 81 SER A N 1
ATOM 658 C CA . SER A 1 81 ? 16.177 -22.766 26.800 1.00 46.78 81 SER A CA 1
ATOM 659 C C . SER A 1 81 ? 14.856 -22.111 26.343 1.00 46.78 81 SER A C 1
ATOM 661 O O . SER A 1 81 ? 14.813 -21.099 25.641 1.00 46.78 81 SER A O 1
ATOM 663 N N . THR A 1 82 ? 13.775 -22.636 26.937 1.00 44.75 82 THR A N 1
ATOM 664 C CA . THR A 1 82 ? 12.353 -22.232 26.987 1.00 44.75 82 THR A CA 1
ATOM 665 C C . THR A 1 82 ? 12.068 -20.722 27.082 1.00 44.75 82 THR A C 1
ATOM 667 O O . THR A 1 82 ? 10.997 -20.278 26.675 1.00 44.75 82 THR A O 1
ATOM 670 N N . GLY A 1 83 ? 13.010 -19.898 27.554 1.00 47.94 83 GLY A N 1
ATOM 671 C CA . GLY A 1 83 ? 12.844 -18.439 27.630 1.00 47.94 83 GLY A CA 1
ATOM 672 C C . GLY A 1 83 ? 12.927 -17.704 26.282 1.00 47.94 83 GLY A C 1
ATOM 673 O O . GLY A 1 83 ? 12.262 -16.687 26.102 1.00 47.94 83 GLY A O 1
ATOM 674 N N . LYS A 1 84 ? 13.701 -18.212 25.308 1.00 48.41 84 LYS A N 1
ATOM 675 C CA . LYS A 1 84 ? 13.851 -17.560 23.989 1.00 48.41 84 LYS A CA 1
ATOM 676 C C . LYS A 1 84 ? 12.627 -17.736 23.093 1.00 48.41 84 LYS A C 1
ATOM 678 O O . LYS A 1 84 ? 12.316 -16.839 22.320 1.00 48.41 84 LYS A O 1
ATOM 683 N N . ILE A 1 85 ? 11.926 -18.861 23.219 1.00 48.69 85 ILE A N 1
ATOM 684 C CA . ILE A 1 85 ? 10.747 -19.179 22.403 1.00 48.69 85 ILE A CA 1
ATOM 685 C C . ILE A 1 85 ? 9.602 -18.211 22.727 1.00 48.69 85 ILE A C 1
ATOM 687 O O . ILE A 1 85 ? 8.981 -17.685 21.814 1.00 48.69 85 ILE A O 1
ATOM 691 N N . SER A 1 86 ? 9.392 -17.890 24.007 1.00 50.19 86 SER A N 1
ATOM 692 C CA . SER A 1 86 ? 8.356 -16.936 24.429 1.00 50.19 86 SER A CA 1
ATOM 693 C C . SER A 1 86 ? 8.614 -15.514 23.903 1.00 50.19 86 SER A C 1
ATOM 695 O O . SER A 1 86 ? 7.697 -14.868 23.405 1.00 50.19 86 SER A O 1
ATOM 697 N N . LEU A 1 87 ? 9.875 -15.051 23.905 1.00 48.66 87 LEU A N 1
ATOM 698 C CA . LEU A 1 87 ? 10.241 -13.760 23.300 1.00 48.66 87 LEU A CA 1
ATOM 699 C C . LEU A 1 87 ? 10.070 -13.749 21.774 1.00 48.66 87 LEU A C 1
ATOM 701 O O . LEU A 1 87 ? 9.643 -12.744 21.218 1.00 48.66 87 LEU A O 1
ATOM 705 N N . VAL A 1 88 ? 10.418 -14.844 21.093 1.00 44.12 88 VAL A N 1
ATOM 706 C CA . VAL A 1 88 ? 10.276 -14.948 19.632 1.00 44.12 88 VAL A CA 1
ATOM 707 C C . VAL A 1 88 ? 8.801 -15.016 19.227 1.00 44.12 88 VAL A C 1
ATOM 709 O O . VAL A 1 88 ? 8.431 -14.392 18.243 1.00 44.12 88 VAL A O 1
ATOM 712 N N . ILE A 1 89 ? 7.949 -15.693 20.003 1.00 46.28 89 ILE A N 1
ATOM 713 C CA . ILE A 1 89 ? 6.492 -15.711 19.789 1.00 46.28 89 ILE A CA 1
ATOM 714 C C . ILE A 1 89 ? 5.887 -14.323 20.054 1.00 46.28 89 ILE A C 1
ATOM 716 O O . ILE A 1 89 ? 5.101 -13.839 19.244 1.00 46.28 89 ILE A O 1
ATOM 720 N N . ALA A 1 90 ? 6.304 -13.636 21.123 1.00 46.72 90 ALA A N 1
ATOM 721 C CA . ALA A 1 90 ? 5.877 -12.263 21.401 1.00 46.72 90 ALA A CA 1
ATOM 722 C C . ALA A 1 90 ? 6.311 -11.268 20.308 1.00 46.72 90 ALA A C 1
ATOM 724 O O . ALA A 1 90 ? 5.571 -10.340 20.016 1.00 46.72 90 ALA A O 1
ATOM 725 N N . ALA A 1 91 ? 7.467 -11.486 19.671 1.00 45.00 91 ALA A N 1
ATOM 726 C CA . ALA A 1 91 ? 7.942 -10.671 18.551 1.00 45.00 91 ALA A CA 1
ATOM 727 C C . ALA A 1 91 ? 7.218 -10.956 17.218 1.00 45.00 91 ALA A C 1
ATOM 729 O O . ALA A 1 91 ? 7.313 -10.154 16.289 1.00 45.00 91 ALA A O 1
ATOM 730 N N . ILE A 1 92 ? 6.522 -12.094 17.101 1.00 57.00 92 ILE A N 1
ATOM 731 C CA . ILE A 1 92 ? 5.693 -12.432 15.933 1.00 57.00 92 ILE A CA 1
ATOM 732 C C . ILE A 1 92 ? 4.287 -11.830 16.081 1.00 57.00 92 ILE A C 1
ATOM 734 O O . ILE A 1 92 ? 3.716 -11.389 15.085 1.00 57.00 92 ILE A O 1
ATOM 738 N N . HIS A 1 93 ? 3.764 -11.743 17.308 1.00 63.84 93 HIS A N 1
ATOM 739 C CA . HIS A 1 93 ? 2.489 -11.085 17.588 1.00 63.84 93 HIS A CA 1
ATOM 740 C C . HIS A 1 93 ? 2.612 -9.561 17.658 1.00 63.84 93 HIS A C 1
ATOM 742 O O . HIS A 1 93 ? 3.585 -9.000 18.163 1.00 63.84 93 HIS A O 1
ATOM 748 N N . ARG A 1 94 ? 1.573 -8.857 17.198 1.00 74.25 94 ARG A N 1
ATOM 749 C CA . ARG A 1 94 ? 1.481 -7.407 17.406 1.00 74.25 94 ARG A CA 1
ATOM 750 C C . ARG A 1 94 ? 1.344 -7.103 18.901 1.00 74.25 94 ARG A C 1
ATOM 752 O O . ARG A 1 94 ? 0.369 -7.488 19.536 1.00 74.25 94 ARG A O 1
ATOM 759 N N . GLU A 1 95 ? 2.254 -6.293 19.435 1.00 72.69 95 GLU A N 1
ATOM 760 C CA . GLU A 1 95 ? 2.143 -5.738 20.797 1.00 72.69 95 GLU A CA 1
ATOM 761 C C . GLU A 1 95 ? 1.027 -4.679 20.927 1.00 72.69 95 GLU A C 1
ATOM 763 O O . GLU A 1 95 ? 0.738 -4.183 22.016 1.00 72.69 95 GLU A O 1
ATOM 768 N N . TYR A 1 96 ? 0.395 -4.302 19.811 1.00 77.44 96 TYR A N 1
ATOM 769 C CA . TYR A 1 96 ? -0.679 -3.319 19.742 1.00 77.44 96 TYR A CA 1
ATOM 770 C C . TYR A 1 96 ? -1.938 -3.898 19.097 1.00 77.44 96 TYR A C 1
ATOM 772 O O . TYR A 1 96 ? -1.886 -4.763 18.223 1.00 77.44 96 TYR A O 1
ATOM 780 N N . LYS A 1 97 ? -3.096 -3.346 19.475 1.00 81.88 97 LYS A N 1
ATOM 781 C CA . LYS A 1 97 ? -4.373 -3.666 18.832 1.00 81.88 97 LYS A CA 1
ATOM 782 C C . LYS A 1 97 ? -4.365 -3.185 17.382 1.00 81.88 97 LYS A C 1
ATOM 784 O O . LYS A 1 97 ? -4.139 -2.001 17.119 1.00 81.88 97 LYS A O 1
ATOM 789 N N . GLN A 1 98 ? -4.663 -4.087 16.452 1.00 88.31 98 GLN A N 1
ATOM 790 C CA . GLN A 1 98 ? -4.752 -3.737 15.042 1.00 88.31 98 GLN A CA 1
ATOM 791 C C . GLN A 1 98 ? -5.973 -2.844 14.773 1.00 88.31 98 GLN A C 1
ATOM 793 O O . GLN A 1 98 ? -7.095 -3.118 15.195 1.00 88.31 98 GLN A O 1
ATOM 798 N N . THR A 1 99 ? -5.739 -1.755 14.049 1.00 91.75 99 THR A N 1
ATOM 799 C CA . THR A 1 99 ? -6.731 -0.783 13.582 1.00 91.75 99 THR A CA 1
ATOM 800 C C . THR A 1 99 ? -6.525 -0.536 12.091 1.00 91.75 99 THR A C 1
ATOM 802 O O . THR A 1 99 ? -5.481 -0.872 11.537 1.00 91.75 99 THR A O 1
ATOM 805 N N . TRP A 1 100 ? -7.476 0.120 11.425 1.00 93.62 100 TRP A N 1
ATOM 806 C CA . TRP A 1 100 ? -7.293 0.509 10.020 1.00 93.62 100 TRP A CA 1
ATOM 807 C C . TRP A 1 100 ? -6.061 1.386 9.795 1.00 93.62 100 TRP A C 1
ATOM 809 O O . TRP A 1 100 ? -5.406 1.263 8.767 1.00 93.62 100 TRP A O 1
ATOM 819 N N . LYS A 1 101 ? -5.717 2.237 10.768 1.00 93.19 101 LYS A N 1
ATOM 820 C CA . LYS A 1 101 ? -4.524 3.080 10.694 1.00 93.19 101 LYS A CA 1
ATOM 821 C C . LYS A 1 101 ? -3.241 2.252 10.787 1.00 93.19 101 LYS A C 1
ATOM 823 O O . LYS A 1 101 ? -2.330 2.461 9.997 1.00 93.19 101 LYS A O 1
ATOM 828 N N . THR A 1 102 ? -3.167 1.318 11.732 1.00 92.00 102 THR A N 1
ATOM 829 C CA . THR A 1 102 ? -1.973 0.474 11.882 1.00 92.00 102 THR A CA 1
ATOM 830 C C . THR A 1 102 ? -1.841 -0.526 10.734 1.00 92.00 102 THR A C 1
ATOM 832 O O . THR A 1 102 ? -0.725 -0.818 10.319 1.00 92.00 102 THR A O 1
ATOM 835 N N . LEU A 1 103 ? -2.956 -0.980 10.149 1.00 94.75 103 LEU A N 1
ATOM 836 C CA . LEU A 1 103 ? -2.946 -1.751 8.904 1.00 94.75 103 LEU A CA 1
ATOM 837 C C . LEU A 1 103 ? -2.379 -0.926 7.746 1.00 94.75 103 LEU A C 1
ATOM 839 O O . LEU A 1 103 ? -1.539 -1.408 6.996 1.00 94.75 103 LEU A O 1
ATOM 843 N N . ASP A 1 104 ? -2.814 0.323 7.606 1.00 95.44 104 ASP A N 1
ATOM 844 C CA . ASP A 1 104 ? -2.321 1.239 6.579 1.00 95.44 104 ASP A CA 1
ATOM 845 C C . ASP A 1 104 ? -0.814 1.501 6.699 1.00 95.44 104 ASP A C 1
ATOM 847 O O . ASP A 1 104 ? -0.104 1.484 5.690 1.00 95.44 104 ASP A O 1
ATOM 851 N N . ASP A 1 105 ? -0.330 1.674 7.927 1.00 94.00 105 ASP A N 1
ATOM 852 C CA . ASP A 1 105 ? 1.091 1.785 8.245 1.00 94.00 105 ASP A CA 1
ATOM 853 C C . ASP A 1 105 ? 1.858 0.509 7.842 1.00 94.00 105 ASP A C 1
ATOM 855 O O . ASP A 1 105 ? 2.878 0.580 7.158 1.00 94.00 105 ASP A O 1
ATOM 859 N N . GLU A 1 106 ? 1.346 -0.676 8.188 1.00 94.19 106 GLU A N 1
ATOM 860 C CA . GLU A 1 106 ? 1.950 -1.964 7.822 1.00 94.19 106 GLU A CA 1
ATOM 861 C C . GLU A 1 106 ? 1.984 -2.211 6.312 1.00 94.19 106 GLU A C 1
ATOM 863 O O . GLU A 1 106 ? 3.011 -2.637 5.780 1.00 94.19 106 GLU A O 1
ATOM 868 N N . LEU A 1 107 ? 0.900 -1.883 5.603 1.00 95.75 107 LEU A N 1
ATOM 869 C CA . LEU A 1 107 ? 0.855 -1.922 4.142 1.00 95.75 107 LEU A CA 1
ATOM 870 C C . LEU A 1 107 ? 1.916 -0.996 3.535 1.00 95.75 107 LEU A C 1
ATOM 872 O O . LEU A 1 107 ? 2.526 -1.337 2.519 1.00 95.75 107 LEU A O 1
ATOM 876 N N . ALA A 1 108 ? 2.151 0.166 4.148 1.00 95.44 108 ALA A N 1
ATOM 877 C CA . ALA A 1 108 ? 3.169 1.108 3.705 1.00 95.44 108 ALA A CA 1
ATOM 878 C C . ALA A 1 108 ? 4.594 0.599 3.987 1.00 95.44 108 ALA A C 1
ATOM 880 O O . ALA A 1 108 ? 5.447 0.674 3.100 1.00 95.44 108 ALA A O 1
ATOM 881 N N . TYR A 1 109 ? 4.858 0.006 5.158 1.00 93.50 109 TYR A N 1
ATOM 882 C CA . TYR A 1 109 ? 6.150 -0.629 5.466 1.00 93.50 109 TYR A CA 1
ATOM 883 C C . TYR A 1 109 ? 6.463 -1.766 4.493 1.00 93.50 109 TYR A C 1
ATOM 885 O O . TYR A 1 109 ? 7.584 -1.889 3.992 1.00 93.50 109 TYR A O 1
ATOM 893 N N . ALA A 1 110 ? 5.454 -2.563 4.145 1.00 91.62 110 ALA A N 1
ATOM 894 C CA . ALA A 1 110 ? 5.601 -3.649 3.193 1.00 91.62 110 ALA A CA 1
ATOM 895 C C . ALA A 1 110 ? 5.911 -3.162 1.762 1.00 91.62 110 ALA A C 1
ATOM 897 O O . ALA A 1 110 ? 6.349 -3.960 0.940 1.00 91.62 110 ALA A O 1
ATOM 898 N N . LEU A 1 111 ? 5.782 -1.869 1.447 1.00 90.56 111 LEU A N 1
ATOM 899 C CA . LEU A 1 111 ? 6.212 -1.297 0.162 1.00 90.56 111 LEU A CA 1
ATOM 900 C C . LEU A 1 111 ? 7.664 -0.804 0.148 1.00 90.56 111 LEU A C 1
ATOM 902 O O . LEU A 1 111 ? 8.126 -0.343 -0.903 1.00 90.56 111 LEU A O 1
ATOM 906 N N . TRP A 1 112 ? 8.376 -0.892 1.276 1.00 87.69 112 TRP A N 1
ATOM 907 C CA . TRP A 1 112 ? 9.795 -0.550 1.355 1.00 87.69 112 TRP A CA 1
ATOM 908 C C . TRP A 1 112 ? 10.615 -1.356 0.330 1.00 87.69 112 TRP A C 1
ATOM 910 O O . TRP A 1 112 ? 10.425 -2.566 0.207 1.0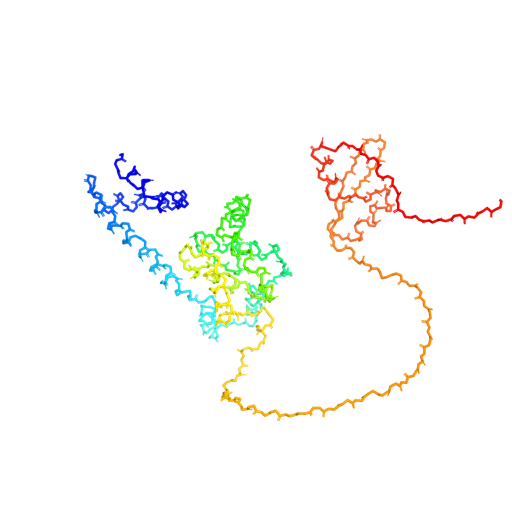0 87.69 112 TRP A O 1
ATOM 920 N N . PRO A 1 113 ? 11.528 -0.717 -0.420 1.00 75.19 113 PRO A N 1
ATOM 921 C CA . PRO A 1 113 ? 12.231 -1.365 -1.527 1.00 75.19 113 PRO A CA 1
ATOM 922 C C . PRO A 1 113 ? 13.313 -2.372 -1.105 1.00 75.19 113 PRO A C 1
ATOM 924 O O . PRO A 1 113 ? 13.730 -3.170 -1.940 1.00 75.19 113 PRO A O 1
ATOM 927 N N . GLY A 1 114 ? 13.789 -2.325 0.142 1.00 75.00 114 GLY A N 1
ATOM 928 C CA . GLY A 1 114 ? 14.773 -3.271 0.679 1.00 75.00 114 GLY A CA 1
ATOM 929 C C . GLY A 1 114 ? 14.147 -4.426 1.463 1.00 75.00 114 GLY A C 1
ATOM 930 O O . GLY A 1 114 ? 12.921 -4.564 1.535 1.00 75.00 114 GLY A O 1
ATOM 931 N N . ASP A 1 115 ? 14.995 -5.222 2.106 1.00 73.88 115 ASP A N 1
ATOM 932 C CA . ASP A 1 115 ? 14.551 -6.263 3.032 1.00 73.88 115 ASP A CA 1
ATOM 933 C C . ASP A 1 115 ? 13.906 -5.626 4.265 1.00 73.88 115 ASP A C 1
ATOM 935 O O . ASP A 1 115 ? 14.435 -4.670 4.835 1.00 73.88 115 ASP A O 1
ATOM 939 N N . VAL A 1 116 ? 12.733 -6.131 4.648 1.00 76.69 116 VAL A N 1
ATOM 940 C CA . VAL A 1 116 ? 12.054 -5.726 5.882 1.00 76.69 116 VAL A CA 1
ATOM 941 C C . VAL A 1 116 ? 11.723 -6.968 6.670 1.00 76.69 116 VAL A C 1
ATOM 943 O O . VAL A 1 116 ? 11.092 -7.889 6.152 1.00 76.69 116 VAL A O 1
ATOM 946 N N . ASP A 1 117 ? 12.135 -6.956 7.928 1.00 75.12 117 ASP A N 1
ATOM 947 C CA . ASP A 1 117 ? 11.684 -7.921 8.909 1.00 75.12 117 ASP A CA 1
ATOM 948 C C . ASP A 1 117 ? 10.293 -7.508 9.402 1.00 75.12 117 ASP A C 1
ATOM 950 O O . ASP A 1 117 ? 10.128 -6.442 9.995 1.00 75.12 117 ASP A O 1
ATOM 954 N N . ALA A 1 118 ? 9.278 -8.335 9.144 1.00 76.00 118 ALA A N 1
ATOM 955 C CA . ALA A 1 118 ? 7.925 -8.070 9.621 1.00 76.00 118 ALA A CA 1
ATOM 956 C C . ALA A 1 118 ? 7.857 -8.065 11.159 1.00 76.00 118 ALA A C 1
ATOM 958 O O . ALA A 1 118 ? 7.017 -7.362 11.714 1.00 76.00 118 ALA A O 1
ATOM 959 N N . GLY A 1 119 ? 8.754 -8.772 11.856 1.00 72.94 119 GLY A N 1
ATOM 960 C CA . GLY A 1 119 ? 8.824 -8.770 13.320 1.00 72.94 119 GLY A CA 1
ATOM 961 C C . GLY A 1 119 ? 9.472 -7.510 13.903 1.00 72.94 119 GLY A C 1
ATOM 962 O O . GLY A 1 119 ? 9.184 -7.136 15.036 1.00 72.94 119 GLY A O 1
ATOM 963 N N . ASN A 1 120 ? 10.304 -6.799 13.133 1.00 78.19 120 ASN A N 1
ATOM 964 C CA . ASN A 1 120 ? 11.056 -5.648 13.633 1.00 78.19 120 ASN A CA 1
ATOM 965 C C . ASN A 1 120 ? 11.158 -4.516 12.597 1.00 78.19 120 ASN A C 1
ATOM 967 O O . ASN A 1 120 ? 11.993 -4.542 11.690 1.00 78.19 120 ASN A O 1
ATOM 971 N N . ILE A 1 121 ? 10.323 -3.484 12.760 1.00 82.25 121 ILE A N 1
ATOM 972 C CA . ILE A 1 121 ? 10.311 -2.324 11.861 1.00 82.25 121 ILE A CA 1
ATOM 973 C C . ILE A 1 121 ? 11.252 -1.247 12.378 1.00 82.25 121 ILE A C 1
ATOM 975 O O . ILE A 1 121 ? 10.982 -0.582 13.377 1.00 82.25 121 ILE A O 1
ATOM 979 N N . ASP A 1 122 ? 12.332 -1.036 11.632 1.00 80.69 122 ASP A N 1
ATOM 980 C CA . ASP A 1 122 ? 13.289 0.030 11.896 1.00 80.69 122 ASP A CA 1
ATOM 981 C C . ASP A 1 122 ? 12.653 1.428 11.747 1.00 80.69 122 ASP A C 1
ATOM 983 O O . ASP A 1 122 ? 11.814 1.683 10.873 1.00 80.69 122 ASP A O 1
ATOM 987 N N . GLY A 1 123 ? 13.094 2.382 12.571 1.00 78.19 123 GLY A N 1
ATOM 988 C CA . GLY A 1 123 ? 12.582 3.756 12.547 1.00 78.19 123 GLY A CA 1
ATOM 989 C C . GLY A 1 123 ? 12.799 4.482 11.210 1.00 78.19 123 GLY A C 1
ATOM 990 O O . GLY A 1 123 ? 12.044 5.400 10.874 1.00 78.19 123 GLY A O 1
ATOM 991 N N . SER A 1 124 ? 13.800 4.084 10.417 1.00 79.81 124 SER A N 1
ATOM 992 C CA . SER A 1 124 ? 14.003 4.591 9.055 1.00 79.81 124 SER A CA 1
ATOM 993 C C . SER A 1 124 ? 12.906 4.132 8.092 1.00 79.81 124 SER A C 1
ATOM 995 O O . SER A 1 124 ? 12.404 4.959 7.326 1.00 79.81 124 SER A O 1
ATOM 997 N N . ILE A 1 125 ? 12.472 2.871 8.191 1.00 82.69 125 ILE A N 1
ATOM 998 C CA . ILE A 1 125 ? 11.371 2.304 7.402 1.00 82.69 125 ILE A CA 1
ATOM 999 C C . ILE A 1 125 ? 10.069 3.007 7.774 1.00 82.69 125 ILE A C 1
ATOM 1001 O O . ILE A 1 125 ? 9.319 3.411 6.887 1.00 82.69 125 ILE A O 1
ATOM 1005 N N . HIS A 1 126 ? 9.837 3.233 9.072 1.00 87.38 126 HIS A N 1
ATOM 1006 C CA . HIS A 1 126 ? 8.668 3.977 9.539 1.00 87.38 126 HIS A CA 1
ATOM 1007 C C . HIS A 1 126 ? 8.609 5.392 8.945 1.00 87.38 126 HIS A C 1
ATOM 1009 O O . HIS A 1 126 ? 7.600 5.788 8.359 1.00 87.38 126 HIS A O 1
ATOM 1015 N N . ARG A 1 127 ? 9.709 6.151 9.052 1.00 86.19 127 ARG A N 1
ATOM 1016 C CA . ARG A 1 127 ? 9.789 7.522 8.528 1.00 86.19 127 ARG A CA 1
ATOM 1017 C C . ARG A 1 127 ? 9.597 7.567 7.013 1.00 86.19 127 ARG A C 1
ATOM 1019 O O . ARG A 1 127 ? 8.891 8.441 6.520 1.00 86.19 127 ARG A O 1
ATOM 1026 N N . TRP A 1 128 ? 10.212 6.640 6.284 1.00 91.19 128 TRP A N 1
ATOM 1027 C CA . TRP A 1 128 ? 10.043 6.552 4.838 1.00 91.19 128 TRP A CA 1
ATOM 1028 C C . TRP A 1 128 ? 8.615 6.200 4.449 1.00 91.19 128 TRP A C 1
ATOM 1030 O O . TRP A 1 128 ? 8.054 6.861 3.591 1.00 91.19 128 TRP A O 1
ATOM 1040 N N . ALA A 1 129 ? 7.995 5.210 5.087 1.00 91.12 129 ALA A N 1
ATOM 1041 C CA . ALA A 1 129 ? 6.630 4.815 4.757 1.00 91.12 129 ALA A CA 1
ATOM 1042 C C . ALA A 1 129 ? 5.653 5.972 4.9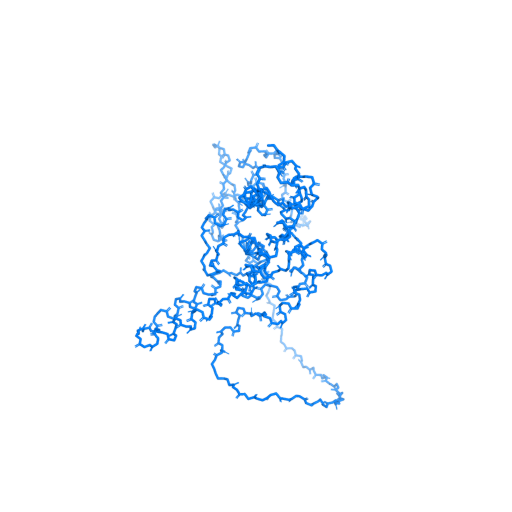77 1.00 91.12 129 ALA A C 1
ATOM 1044 O O . ALA A 1 129 ? 4.805 6.248 4.132 1.00 91.12 129 ALA A O 1
ATOM 1045 N N . LYS A 1 130 ? 5.831 6.720 6.066 1.00 89.50 130 LYS A N 1
ATOM 1046 C CA . LYS A 1 130 ? 5.032 7.913 6.308 1.00 89.50 130 LYS A CA 1
ATOM 1047 C C . LYS A 1 130 ? 5.223 8.965 5.209 1.00 89.50 130 LYS A C 1
ATOM 1049 O O . LYS A 1 130 ? 4.248 9.351 4.576 1.00 89.50 130 LYS A O 1
ATOM 1054 N N . ASN A 1 131 ? 6.464 9.365 4.944 1.00 79.94 131 ASN A N 1
ATOM 1055 C CA . ASN A 1 131 ? 6.752 10.483 4.046 1.00 79.94 131 ASN A CA 1
ATOM 1056 C C . ASN A 1 131 ? 6.567 10.124 2.561 1.00 79.94 131 ASN A C 1
ATOM 1058 O O . ASN A 1 131 ? 6.023 10.908 1.794 1.00 79.94 131 ASN A O 1
ATOM 1062 N N . GLU A 1 132 ? 7.013 8.938 2.148 1.00 86.12 132 GLU A N 1
ATOM 1063 C CA . GLU A 1 132 ? 7.101 8.532 0.741 1.00 86.12 132 GLU A CA 1
ATOM 1064 C C . GLU A 1 132 ? 5.892 7.733 0.253 1.00 86.12 132 GLU A C 1
ATOM 1066 O O . GLU A 1 132 ? 5.663 7.636 -0.955 1.00 86.12 132 GLU A O 1
ATOM 1071 N N . VAL A 1 133 ? 5.114 7.145 1.166 1.00 90.25 133 VAL A N 1
ATOM 1072 C CA . VAL A 1 133 ? 3.967 6.301 0.809 1.00 90.25 133 VAL A CA 1
ATOM 1073 C C . VAL A 1 133 ? 2.650 6.942 1.230 1.00 90.25 133 VAL A C 1
ATOM 1075 O O . VAL A 1 133 ? 1.801 7.179 0.369 1.00 90.25 133 VAL A O 1
ATOM 1078 N N . ILE A 1 134 ? 2.484 7.229 2.522 1.00 88.25 134 ILE A N 1
ATOM 1079 C CA . ILE A 1 134 ? 1.212 7.699 3.087 1.00 88.25 134 ILE A CA 1
ATOM 1080 C C . ILE A 1 134 ? 0.977 9.172 2.741 1.00 88.25 134 ILE A C 1
ATOM 1082 O O . ILE A 1 134 ? -0.003 9.491 2.068 1.00 88.25 134 ILE A O 1
ATOM 1086 N N . ASP A 1 135 ? 1.894 10.057 3.138 1.00 87.25 135 ASP A N 1
ATOM 1087 C CA . ASP A 1 135 ? 1.763 11.508 2.946 1.00 87.25 135 ASP A CA 1
ATOM 1088 C C . ASP A 1 135 ? 1.792 11.885 1.452 1.00 87.25 135 ASP A C 1
ATOM 1090 O O . ASP A 1 135 ? 1.092 12.800 1.019 1.00 87.25 135 ASP A O 1
ATOM 1094 N N . ASN A 1 136 ? 2.529 11.117 0.641 1.00 86.25 136 ASN A N 1
ATOM 1095 C CA . ASN A 1 136 ? 2.579 11.257 -0.817 1.00 86.25 136 ASN A CA 1
ATOM 1096 C C . ASN A 1 136 ? 1.412 10.574 -1.557 1.00 86.25 136 ASN A C 1
ATOM 1098 O O . ASN A 1 136 ? 1.382 10.590 -2.789 1.00 86.25 136 ASN A O 1
ATOM 1102 N N . TYR A 1 137 ? 0.454 9.967 -0.846 1.00 86.88 137 TYR A N 1
ATOM 1103 C CA . TYR A 1 137 ? -0.716 9.295 -1.430 1.00 86.88 137 TYR A CA 1
ATOM 1104 C C . TYR A 1 137 ? -0.365 8.301 -2.543 1.00 86.88 137 TYR A C 1
ATOM 1106 O O . TYR A 1 137 ? -1.014 8.255 -3.596 1.00 86.88 137 TYR A O 1
ATOM 1114 N N . ARG A 1 138 ? 0.672 7.495 -2.316 1.00 88.12 138 ARG A N 1
ATOM 1115 C CA . ARG A 1 138 ? 1.200 6.567 -3.313 1.00 88.12 138 ARG A CA 1
ATOM 1116 C C . ARG A 1 138 ? 0.091 5.640 -3.827 1.00 88.12 138 ARG A C 1
ATOM 1118 O O . ARG A 1 138 ? -0.663 5.048 -3.052 1.00 88.12 138 ARG A O 1
ATOM 1125 N N . GLU A 1 139 ? -0.043 5.546 -5.153 1.00 90.50 139 GLU A N 1
ATOM 1126 C CA . GLU A 1 139 ? -1.242 4.959 -5.764 1.00 90.50 139 GLU A CA 1
ATOM 1127 C C . GLU A 1 139 ? -1.394 3.465 -5.453 1.00 90.50 139 GLU A C 1
ATOM 1129 O O . GLU A 1 139 ? -2.497 3.014 -5.148 1.00 90.50 139 GLU A O 1
ATOM 1134 N N . ASP A 1 140 ? -0.308 2.692 -5.499 1.00 90.25 140 ASP A N 1
ATOM 1135 C CA . ASP A 1 140 ? -0.350 1.260 -5.191 1.00 90.25 140 ASP A CA 1
ATOM 1136 C C . ASP A 1 140 ? -0.807 0.999 -3.751 1.00 90.25 140 ASP A C 1
ATOM 1138 O O . ASP A 1 140 ? -1.751 0.236 -3.549 1.00 90.25 140 ASP A O 1
ATOM 1142 N N . TRP A 1 141 ? -0.223 1.694 -2.775 1.00 95.56 141 TRP A N 1
ATOM 1143 C CA . TRP A 1 141 ? -0.655 1.660 -1.379 1.00 95.56 141 TRP A CA 1
ATOM 1144 C C . TRP A 1 141 ? -2.136 2.011 -1.233 1.00 95.56 141 TRP A C 1
ATOM 1146 O O . TRP A 1 141 ? -2.893 1.221 -0.674 1.00 95.56 141 TRP A O 1
ATOM 1156 N N . LYS A 1 142 ? -2.581 3.136 -1.808 1.00 95.44 142 LYS A N 1
ATOM 1157 C CA . LYS A 1 142 ? -3.975 3.599 -1.720 1.00 95.44 142 LYS A CA 1
ATOM 1158 C C . LYS A 1 142 ? -4.961 2.558 -2.249 1.00 95.44 142 LYS A C 1
ATOM 1160 O O . LYS A 1 142 ? -6.010 2.329 -1.649 1.00 95.44 142 LYS A O 1
ATOM 1165 N N . ARG A 1 143 ? -4.648 1.929 -3.384 1.00 94.75 143 ARG A N 1
ATOM 1166 C CA . ARG A 1 143 ? -5.515 0.925 -4.026 1.00 94.75 143 ARG A CA 1
ATOM 1167 C C . ARG A 1 143 ? -5.584 -0.363 -3.210 1.00 94.75 143 ARG A C 1
ATOM 1169 O O . ARG A 1 143 ? -6.671 -0.928 -3.071 1.00 94.75 143 ARG A O 1
ATOM 1176 N N . ILE A 1 144 ? -4.454 -0.806 -2.658 1.00 95.12 144 ILE A N 1
ATOM 1177 C CA . ILE A 1 144 ? -4.385 -1.987 -1.787 1.00 95.12 144 ILE A CA 1
ATOM 1178 C C . ILE A 1 144 ? -5.147 -1.717 -0.495 1.00 95.12 144 ILE A C 1
ATOM 1180 O O . ILE A 1 144 ? -6.056 -2.462 -0.160 1.00 95.12 144 ILE A O 1
ATOM 1184 N N . SER A 1 145 ? -4.849 -0.606 0.168 1.00 95.75 145 SER A N 1
ATOM 1185 C CA . SER A 1 145 ? -5.496 -0.140 1.393 1.00 95.75 145 SER A CA 1
ATOM 1186 C C . SER A 1 145 ? -7.022 -0.012 1.229 1.00 95.75 145 SER A C 1
ATOM 1188 O O . SER A 1 145 ? -7.796 -0.487 2.064 1.00 95.75 145 SER A O 1
ATOM 1190 N N . ALA A 1 146 ? -7.498 0.543 0.110 1.00 95.25 146 ALA A N 1
ATOM 1191 C CA . ALA A 1 146 ? -8.928 0.600 -0.200 1.00 95.25 146 ALA A CA 1
ATOM 1192 C C . ALA A 1 146 ? -9.554 -0.786 -0.441 1.00 95.25 146 ALA A C 1
ATOM 1194 O O . ALA A 1 146 ? -10.715 -1.002 -0.102 1.00 95.25 146 ALA A O 1
ATOM 1195 N N . SER A 1 147 ? -8.806 -1.723 -1.025 1.00 95.31 147 SER A N 1
ATOM 1196 C CA . SER A 1 147 ? -9.284 -3.089 -1.279 1.00 95.31 147 SER A CA 1
ATOM 1197 C C . SER A 1 147 ? -9.283 -3.941 -0.005 1.00 95.31 147 SER A C 1
ATOM 1199 O O . SER A 1 147 ? -10.224 -4.693 0.222 1.00 95.31 147 SER A O 1
ATOM 1201 N N . MET A 1 148 ? -8.295 -3.756 0.877 1.00 94.69 148 MET A N 1
ATOM 1202 C CA . MET A 1 148 ? -8.235 -4.391 2.198 1.00 94.69 148 MET A CA 1
ATOM 1203 C C . MET A 1 148 ? -9.423 -3.992 3.076 1.00 94.69 148 MET A C 1
ATOM 1205 O O . MET A 1 148 ? -9.975 -4.841 3.761 1.00 94.69 148 MET A O 1
ATOM 1209 N N . ARG A 1 149 ? -9.897 -2.740 2.994 1.00 94.50 149 ARG A N 1
ATOM 1210 C CA . ARG A 1 149 ? -11.111 -2.292 3.707 1.00 94.50 149 ARG A CA 1
ATOM 1211 C C . ARG A 1 149 ? -12.386 -3.051 3.339 1.00 94.50 149 ARG A C 1
ATOM 1213 O O . ARG A 1 149 ? -13.346 -3.002 4.097 1.00 94.50 149 ARG A O 1
ATOM 1220 N N . LYS A 1 150 ? -12.419 -3.717 2.183 1.00 92.94 150 LYS A N 1
ATOM 1221 C CA . LYS A 1 150 ? -13.568 -4.530 1.757 1.00 92.94 150 LYS A CA 1
ATOM 1222 C C . LYS A 1 150 ? -13.546 -5.939 2.348 1.00 92.94 150 LYS A C 1
ATOM 1224 O O . LYS A 1 150 ? -14.553 -6.630 2.258 1.00 92.94 150 LYS A O 1
ATOM 1229 N N . GLN A 1 151 ? -12.412 -6.376 2.895 1.00 92.19 151 GLN A N 1
ATOM 1230 C CA . GLN A 1 151 ? -12.281 -7.705 3.479 1.00 92.19 151 GLN A CA 1
ATOM 1231 C C . GLN A 1 151 ? -12.773 -7.655 4.936 1.00 92.19 151 GLN A C 1
ATOM 1233 O O . GLN A 1 151 ? -12.278 -6.823 5.699 1.00 92.19 151 GLN A O 1
ATOM 1238 N N . PRO A 1 152 ? -13.725 -8.516 5.340 1.00 86.31 152 PRO A N 1
ATOM 1239 C CA . PRO A 1 152 ? -14.332 -8.457 6.673 1.00 86.31 152 PRO A CA 1
ATOM 1240 C C . PRO A 1 152 ? -13.313 -8.714 7.793 1.00 86.31 152 PRO A C 1
ATOM 1242 O O . PRO A 1 152 ? -13.309 -8.008 8.798 1.00 86.31 152 PRO A O 1
ATOM 1245 N N . ASP A 1 153 ? -12.386 -9.649 7.578 1.00 90.38 153 ASP A N 1
ATOM 1246 C CA . ASP A 1 153 ? -11.376 -10.055 8.562 1.00 90.38 153 ASP A CA 1
ATOM 1247 C C . ASP A 1 153 ? -10.014 -9.366 8.369 1.00 90.38 153 ASP A C 1
ATOM 1249 O O . ASP A 1 153 ? -9.007 -9.804 8.922 1.00 90.38 153 ASP A O 1
ATOM 1253 N N . ALA A 1 154 ? -9.947 -8.269 7.603 1.00 91.00 154 ALA A N 1
ATOM 1254 C CA . ALA A 1 154 ? -8.687 -7.590 7.263 1.00 91.00 154 ALA A CA 1
ATOM 1255 C C . ALA A 1 154 ? -7.792 -7.270 8.474 1.00 91.00 154 ALA A C 1
ATOM 1257 O O . ALA A 1 154 ? -6.568 -7.302 8.368 1.00 91.00 154 ALA A O 1
ATOM 1258 N N . LEU A 1 155 ? -8.405 -6.935 9.613 1.00 92.56 155 LEU A N 1
ATOM 1259 C CA . LEU A 1 155 ? -7.707 -6.556 10.844 1.00 92.56 155 LEU A CA 1
ATOM 1260 C C . LEU A 1 155 ? -7.269 -7.756 11.697 1.00 92.56 155 LEU A C 1
ATOM 1262 O O . LEU A 1 155 ? -6.496 -7.566 12.632 1.00 92.56 155 LEU A O 1
ATOM 1266 N N . ARG A 1 156 ? -7.755 -8.967 11.398 1.00 90.62 156 ARG A N 1
ATOM 1267 C CA . ARG A 1 156 ? -7.427 -10.197 12.137 1.00 90.62 156 ARG A CA 1
ATOM 1268 C C . ARG A 1 156 ? -6.198 -10.905 11.584 1.00 90.62 156 ARG A C 1
ATOM 1270 O O . ARG A 1 156 ? -5.567 -11.663 12.312 1.00 90.62 156 ARG A O 1
ATOM 1277 N N . TYR A 1 157 ? -5.852 -10.650 10.322 1.00 91.06 157 TYR A N 1
ATOM 1278 C CA . TYR A 1 157 ? -4.665 -11.233 9.708 1.00 91.06 157 TYR A CA 1
ATOM 1279 C C . TYR A 1 157 ? -3.387 -10.779 10.399 1.00 91.06 157 TYR A C 1
ATOM 1281 O O . TYR A 1 157 ? -3.231 -9.602 10.766 1.00 91.06 157 TYR A O 1
ATOM 1289 N N . ASP A 1 158 ? -2.467 -11.725 10.522 1.00 88.81 158 ASP A N 1
ATOM 1290 C CA . ASP A 1 158 ? -1.167 -11.497 11.108 1.00 88.81 158 ASP A CA 1
ATOM 1291 C C . ASP A 1 158 ? -0.297 -10.583 10.258 1.00 88.81 158 ASP A C 1
ATOM 1293 O O . ASP A 1 158 ? -0.482 -10.403 9.046 1.00 88.81 158 ASP A O 1
ATOM 1297 N N . ARG A 1 159 ? 0.655 -9.932 10.923 1.00 88.56 159 ARG A N 1
ATOM 1298 C CA . ARG A 1 159 ? 1.543 -8.983 10.249 1.00 88.56 159 ARG A CA 1
ATOM 1299 C C . ARG A 1 159 ? 2.298 -9.633 9.091 1.00 88.56 159 ARG A C 1
ATOM 1301 O O . ARG A 1 159 ? 2.535 -8.984 8.070 1.00 88.56 159 ARG A O 1
ATOM 1308 N N . GLN A 1 160 ? 2.622 -10.917 9.216 1.00 85.62 160 GLN A N 1
ATOM 1309 C CA . GLN A 1 160 ? 3.325 -11.673 8.193 1.00 85.62 160 GLN A CA 1
ATOM 1310 C C . GLN A 1 160 ? 2.483 -11.864 6.926 1.00 85.62 160 GLN A C 1
ATOM 1312 O O . GLN A 1 160 ? 2.988 -11.622 5.824 1.00 85.62 160 GLN A O 1
ATOM 1317 N N . THR A 1 161 ? 1.202 -12.221 7.066 1.00 89.75 161 THR A N 1
ATOM 1318 C CA . THR A 1 161 ? 0.248 -12.308 5.950 1.00 89.75 161 THR A CA 1
ATOM 1319 C C . THR A 1 161 ? 0.138 -10.970 5.229 1.00 89.75 161 THR A C 1
ATOM 1321 O O . THR A 1 161 ? 0.213 -10.917 3.998 1.00 89.75 161 THR A O 1
ATOM 1324 N N . ILE A 1 162 ? 0.006 -9.868 5.978 1.00 92.56 162 ILE A N 1
ATOM 1325 C CA . ILE A 1 162 ? -0.106 -8.521 5.398 1.00 92.56 162 ILE A CA 1
ATOM 1326 C C . ILE A 1 162 ? 1.141 -8.164 4.576 1.00 92.56 162 ILE A C 1
ATOM 1328 O O . ILE A 1 162 ? 1.030 -7.648 3.460 1.00 92.56 162 ILE A O 1
ATOM 1332 N N . PHE A 1 163 ? 2.334 -8.472 5.089 1.00 91.06 163 PHE A N 1
ATOM 1333 C CA . PHE A 1 163 ? 3.590 -8.219 4.382 1.00 91.06 163 PHE A CA 1
ATOM 1334 C C . PHE A 1 163 ? 3.725 -9.072 3.121 1.00 91.06 163 PHE A C 1
ATOM 1336 O O . PHE A 1 163 ? 4.059 -8.542 2.055 1.00 91.06 163 PHE A O 1
ATOM 1343 N N . GLY A 1 164 ? 3.427 -10.368 3.223 1.00 86.94 164 GLY A N 1
ATOM 1344 C CA . GLY A 1 164 ? 3.452 -11.295 2.094 1.00 86.94 164 GLY A CA 1
ATOM 1345 C C . GLY A 1 164 ? 2.524 -10.848 0.963 1.00 86.94 164 GLY A C 1
ATOM 1346 O O . GLY A 1 164 ? 2.958 -10.740 -0.186 1.00 86.94 164 GLY A O 1
ATOM 1347 N N . LEU A 1 165 ? 1.289 -10.454 1.295 1.00 92.19 165 LEU A N 1
ATOM 1348 C CA . LEU A 1 165 ? 0.290 -9.973 0.336 1.00 92.19 165 LEU A CA 1
ATOM 1349 C C . LEU A 1 165 ? 0.815 -8.812 -0.511 1.00 92.19 165 LEU A C 1
ATOM 1351 O O . LEU A 1 165 ? 0.599 -8.764 -1.727 1.00 92.19 165 LEU A O 1
ATOM 1355 N N . VAL A 1 166 ? 1.504 -7.857 0.113 1.00 91.31 166 VAL A N 1
ATOM 1356 C CA . VAL A 1 166 ? 2.031 -6.675 -0.578 1.00 91.31 166 VAL A CA 1
ATOM 1357 C C . VAL A 1 166 ? 3.286 -7.012 -1.385 1.00 91.31 166 VAL A C 1
ATOM 1359 O O . VAL A 1 166 ? 3.449 -6.481 -2.487 1.00 91.31 166 VAL A O 1
ATOM 1362 N N . ARG A 1 167 ? 4.162 -7.877 -0.867 1.00 87.56 167 ARG A N 1
ATOM 1363 C CA . ARG A 1 167 ? 5.468 -8.201 -1.467 1.00 87.56 167 ARG A CA 1
ATOM 1364 C C . ARG A 1 167 ? 5.368 -9.144 -2.660 1.00 87.56 167 ARG A C 1
ATOM 1366 O O . ARG A 1 167 ? 6.058 -8.934 -3.654 1.00 87.56 167 ARG A O 1
ATOM 1373 N N . GLU A 1 168 ? 4.488 -10.135 -2.584 1.00 83.88 168 GLU A N 1
ATOM 1374 C CA . GLU A 1 168 ? 4.297 -11.152 -3.628 1.00 83.88 168 GLU A CA 1
ATOM 1375 C C . GLU A 1 168 ? 3.376 -10.695 -4.766 1.00 83.88 168 GLU A C 1
ATOM 1377 O O . GLU A 1 168 ? 3.111 -11.422 -5.726 1.00 83.88 168 GLU A O 1
ATOM 1382 N N . ARG A 1 169 ? 2.887 -9.462 -4.670 1.00 85.19 169 ARG A N 1
ATOM 1383 C CA . ARG A 1 169 ? 1.924 -8.905 -5.600 1.00 85.19 169 ARG A CA 1
ATOM 1384 C C . ARG A 1 169 ? 2.484 -8.847 -7.033 1.00 85.19 169 ARG A C 1
ATOM 1386 O O . ARG A 1 169 ? 3.606 -8.366 -7.233 1.00 85.19 169 ARG A O 1
ATOM 1393 N N . PRO A 1 170 ? 1.687 -9.214 -8.057 1.00 80.62 170 PRO A N 1
ATOM 1394 C CA . PRO A 1 170 ? 2.072 -9.001 -9.449 1.00 80.62 170 PRO A CA 1
ATOM 1395 C C . PRO A 1 170 ? 2.355 -7.521 -9.755 1.00 80.62 170 PRO A C 1
ATOM 1397 O O . PRO A 1 170 ? 1.718 -6.619 -9.195 1.00 80.62 170 PRO A O 1
ATOM 1400 N N . ILE A 1 171 ? 3.307 -7.258 -10.662 1.00 76.62 171 ILE A N 1
ATOM 1401 C CA . ILE A 1 171 ? 3.642 -5.886 -11.085 1.00 76.62 171 ILE A CA 1
ATOM 1402 C C . ILE A 1 171 ? 2.378 -5.191 -11.580 1.00 76.62 171 ILE A C 1
ATOM 1404 O O . ILE A 1 171 ? 1.609 -5.769 -12.341 1.00 76.62 171 ILE A O 1
ATOM 1408 N N . ASP A 1 172 ? 2.193 -3.939 -11.167 1.00 81.75 172 ASP A N 1
ATOM 1409 C CA . ASP A 1 172 ? 1.136 -3.058 -11.665 1.00 81.75 172 ASP A CA 1
ATOM 1410 C C . ASP A 1 172 ? -0.303 -3.567 -11.495 1.00 81.75 172 ASP A C 1
ATOM 1412 O O . ASP A 1 172 ? -1.230 -2.923 -11.972 1.00 81.75 172 ASP A O 1
ATOM 1416 N N . ILE A 1 173 ? -0.544 -4.624 -10.709 1.00 82.06 173 ILE A N 1
ATOM 1417 C CA . ILE A 1 173 ? -1.913 -5.110 -10.458 1.00 82.06 173 ILE A CA 1
ATOM 1418 C C . ILE A 1 173 ? -2.806 -4.051 -9.793 1.00 82.06 173 ILE A C 1
ATOM 1420 O O . ILE A 1 173 ? -4.018 -4.088 -9.923 1.00 82.06 173 ILE A O 1
ATOM 1424 N N . HIS A 1 174 ? -2.213 -3.058 -9.124 1.00 86.31 174 HIS A N 1
ATOM 1425 C CA . HIS A 1 174 ? -2.932 -1.930 -8.532 1.00 86.31 174 HIS A CA 1
ATOM 1426 C C . HIS A 1 174 ? -3.593 -0.998 -9.566 1.00 86.31 174 HIS A C 1
ATOM 1428 O O . HIS A 1 174 ? -4.430 -0.179 -9.187 1.00 86.31 174 HIS A O 1
ATOM 1434 N N . LYS A 1 175 ? -3.228 -1.108 -10.852 1.00 88.38 175 LYS A N 1
ATOM 1435 C CA . LYS A 1 175 ? -3.851 -0.370 -11.959 1.00 88.38 175 LYS A CA 1
ATOM 1436 C C . LYS A 1 175 ? -5.221 -0.934 -12.335 1.00 88.38 175 LYS A C 1
ATOM 1438 O O . LYS A 1 175 ? -6.061 -0.179 -12.815 1.00 88.38 175 LYS A O 1
ATOM 1443 N N . ASP A 1 176 ? -5.455 -2.221 -12.079 1.00 91.12 176 ASP A N 1
ATOM 1444 C CA . ASP A 1 176 ? -6.741 -2.878 -12.300 1.00 91.12 176 ASP A CA 1
ATOM 1445 C C . ASP A 1 176 ? -7.403 -3.205 -10.947 1.00 91.12 176 ASP A C 1
ATOM 1447 O O . ASP A 1 176 ? -6.990 -4.138 -10.252 1.00 91.12 176 ASP A O 1
ATOM 1451 N N . PRO A 1 177 ? -8.448 -2.459 -10.541 1.00 89.44 177 PRO A N 1
ATOM 1452 C CA . PRO A 1 177 ? -9.105 -2.687 -9.261 1.00 89.44 177 PRO A CA 1
ATOM 1453 C C . PRO A 1 177 ? -9.796 -4.055 -9.177 1.00 89.44 177 PRO A C 1
ATOM 1455 O O . PRO A 1 177 ? -9.950 -4.573 -8.071 1.00 89.44 177 PRO A O 1
ATOM 1458 N N . VAL A 1 178 ? -10.219 -4.648 -10.297 1.00 90.50 178 VAL A N 1
ATOM 1459 C CA . VAL A 1 178 ? -10.885 -5.958 -10.310 1.00 90.50 178 VAL A CA 1
ATOM 1460 C C . VAL A 1 178 ? -9.851 -7.053 -10.080 1.00 90.50 178 VAL A C 1
ATOM 1462 O O . VAL A 1 178 ? -10.011 -7.862 -9.164 1.00 90.50 178 VAL A O 1
ATOM 1465 N N . ALA A 1 179 ? -8.753 -7.026 -10.840 1.00 91.88 179 ALA A N 1
ATOM 1466 C CA . ALA A 1 179 ? -7.651 -7.969 -10.662 1.00 91.88 179 ALA A CA 1
ATOM 1467 C C . ALA A 1 179 ? -7.024 -7.861 -9.263 1.00 91.88 179 ALA A C 1
ATOM 1469 O O . ALA A 1 179 ? -6.720 -8.883 -8.650 1.00 91.88 179 ALA A O 1
ATOM 1470 N N . LEU A 1 180 ? -6.888 -6.643 -8.724 1.00 93.31 180 LEU A N 1
ATOM 1471 C CA . LEU A 1 180 ? -6.371 -6.423 -7.374 1.00 93.31 180 LEU A CA 1
ATOM 1472 C C . LEU A 1 180 ? -7.264 -7.047 -6.297 1.00 93.31 180 LEU A C 1
ATOM 1474 O O . LEU A 1 180 ? -6.748 -7.723 -5.411 1.00 93.31 180 LEU A O 1
ATOM 1478 N N . ASN A 1 181 ? -8.583 -6.825 -6.354 1.00 93.50 181 ASN A N 1
ATOM 1479 C CA . ASN A 1 181 ? -9.500 -7.398 -5.363 1.00 93.50 181 ASN A CA 1
ATOM 1480 C C . ASN A 1 181 ? -9.507 -8.927 -5.441 1.00 93.50 181 ASN A C 1
ATOM 1482 O O . ASN A 1 181 ? -9.439 -9.580 -4.404 1.00 93.50 181 ASN A O 1
ATOM 1486 N N . LYS A 1 182 ? -9.505 -9.486 -6.659 1.00 94.56 182 LYS A N 1
ATOM 1487 C CA . LYS A 1 182 ? -9.390 -10.931 -6.868 1.00 94.56 182 LYS A CA 1
ATOM 1488 C C . LYS A 1 182 ? -8.107 -11.490 -6.246 1.00 94.56 182 LYS A C 1
ATOM 1490 O O . LYS A 1 182 ? -8.184 -12.427 -5.464 1.00 94.56 182 LYS A O 1
ATOM 1495 N N . TYR A 1 183 ? -6.958 -10.875 -6.531 1.00 93.88 183 TYR A N 1
ATOM 1496 C CA . TYR A 1 183 ? -5.672 -11.278 -5.957 1.00 93.88 183 TYR A CA 1
ATOM 1497 C C . TYR A 1 183 ? -5.671 -11.218 -4.428 1.00 93.88 183 TYR A C 1
ATOM 1499 O O . TYR A 1 183 ? -5.229 -12.164 -3.791 1.00 93.88 183 TYR A O 1
ATOM 1507 N N . ILE A 1 184 ? -6.166 -10.126 -3.837 1.00 93.94 184 ILE A N 1
ATOM 1508 C CA . ILE A 1 184 ? -6.206 -9.963 -2.378 1.00 93.94 184 ILE A CA 1
ATOM 1509 C C . ILE A 1 184 ? -7.056 -11.062 -1.744 1.00 93.94 184 ILE A C 1
ATOM 1511 O O . ILE A 1 184 ? -6.597 -11.710 -0.810 1.00 93.94 184 ILE A O 1
ATOM 1515 N N . THR A 1 185 ? -8.260 -11.303 -2.263 1.00 92.88 185 THR A N 1
ATOM 1516 C CA . THR A 1 185 ? -9.132 -12.358 -1.740 1.00 92.88 185 THR A CA 1
ATOM 1517 C C . THR A 1 185 ? -8.495 -13.737 -1.907 1.00 92.88 185 THR A C 1
ATOM 1519 O O . THR A 1 185 ? -8.406 -14.466 -0.929 1.00 92.88 185 THR A O 1
ATOM 1522 N N . GLU A 1 186 ? -7.971 -14.077 -3.088 1.00 92.50 186 GLU A N 1
ATOM 1523 C CA . GLU A 1 186 ? -7.304 -15.369 -3.315 1.00 92.50 186 GLU A CA 1
ATOM 1524 C C . GLU A 1 186 ? -6.083 -15.560 -2.405 1.00 92.50 186 GLU A C 1
ATOM 1526 O O . GLU A 1 186 ? -5.912 -16.638 -1.834 1.00 92.50 186 GLU A O 1
ATOM 1531 N N . TYR A 1 187 ? -5.261 -14.520 -2.225 1.00 91.88 187 TYR A N 1
ATOM 1532 C CA . TYR A 1 187 ? -4.088 -14.555 -1.351 1.00 91.88 187 TYR A CA 1
ATOM 1533 C C . TYR A 1 187 ? -4.493 -14.795 0.104 1.00 91.88 187 TYR A C 1
ATOM 1535 O O . TYR A 1 187 ? -3.943 -15.678 0.754 1.00 91.88 187 TYR A O 1
ATOM 1543 N N . LEU A 1 188 ? -5.476 -14.048 0.612 1.00 91.44 188 LEU A N 1
ATOM 1544 C CA . LEU A 1 188 ? -5.955 -14.197 1.986 1.00 91.44 188 LEU A CA 1
ATOM 1545 C C . LEU A 1 188 ? -6.643 -15.551 2.210 1.00 91.44 188 LEU A C 1
ATOM 1547 O O . LEU A 1 188 ? -6.452 -16.158 3.253 1.00 91.44 188 LEU A O 1
ATOM 1551 N N . THR A 1 189 ? -7.371 -16.083 1.227 1.00 89.31 189 THR A N 1
ATOM 1552 C CA . THR A 1 189 ? -7.974 -17.422 1.330 1.00 89.31 189 THR A CA 1
ATOM 1553 C C . THR A 1 189 ? -6.932 -18.543 1.330 1.00 89.31 189 THR A C 1
ATOM 1555 O O . THR A 1 189 ? -7.125 -19.551 2.000 1.00 89.31 189 THR A O 1
ATOM 1558 N N . THR A 1 190 ? -5.839 -18.406 0.574 1.00 89.44 190 THR A N 1
ATOM 1559 C CA . THR A 1 190 ? -4.829 -19.476 0.450 1.00 89.44 190 THR A CA 1
ATOM 1560 C C . THR A 1 190 ? -3.694 -19.387 1.462 1.00 89.44 190 THR A C 1
ATOM 1562 O O . THR A 1 190 ? -3.118 -20.415 1.811 1.00 89.44 190 THR A O 1
ATOM 1565 N N . LYS A 1 191 ? -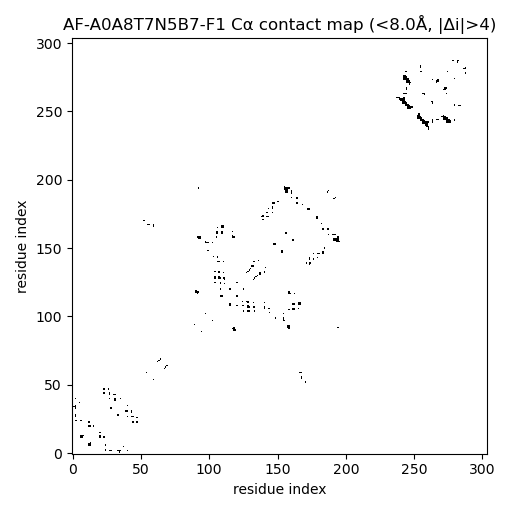3.335 -18.178 1.898 1.00 87.44 191 LYS A N 1
ATOM 1566 C CA . LYS A 1 191 ? -2.163 -17.907 2.744 1.00 87.44 191 LYS A CA 1
ATOM 1567 C C . LYS A 1 191 ? -2.490 -17.111 4.002 1.00 87.44 191 LYS A C 1
ATOM 1569 O O . LYS A 1 191 ? -1.574 -16.797 4.755 1.00 87.44 191 LYS A O 1
ATOM 1574 N N . GLY A 1 192 ? -3.750 -16.735 4.200 1.00 87.25 192 GLY A N 1
ATOM 1575 C CA . GLY A 1 192 ? -4.155 -15.940 5.345 1.00 87.25 192 GLY A CA 1
ATOM 1576 C C . GLY A 1 192 ? -3.982 -16.704 6.644 1.00 87.25 192 GLY A C 1
ATOM 1577 O O . GLY A 1 192 ? -4.547 -17.779 6.814 1.00 87.25 192 GLY A O 1
ATOM 1578 N N . VAL A 1 193 ? -3.210 -16.123 7.555 1.00 86.50 193 VAL A N 1
ATOM 1579 C CA . VAL A 1 193 ? -3.069 -16.585 8.934 1.00 86.50 193 VAL A CA 1
ATOM 1580 C C . VAL A 1 193 ? -3.632 -15.501 9.841 1.00 86.50 193 VAL A C 1
ATOM 1582 O O . VAL A 1 193 ? -3.309 -14.322 9.679 1.00 86.50 193 VAL A O 1
ATOM 1585 N N . PHE A 1 194 ? -4.506 -15.876 10.771 1.00 87.50 194 PHE A N 1
ATOM 1586 C CA . PHE A 1 194 ? -5.002 -14.950 11.784 1.00 87.50 194 PHE A CA 1
ATOM 1587 C C . PHE A 1 194 ? -4.051 -14.888 12.981 1.00 87.50 194 PHE A C 1
ATOM 1589 O O . PHE A 1 194 ? -3.450 -15.889 13.365 1.00 87.50 194 PHE A O 1
ATOM 1596 N N . GLU A 1 195 ? -3.937 -13.708 13.597 1.00 80.88 195 GLU A N 1
ATOM 1597 C CA . GLU A 1 195 ? -3.135 -13.508 14.816 1.00 80.88 195 GLU A CA 1
ATOM 1598 C C . GLU A 1 195 ? -3.609 -14.394 15.985 1.00 80.88 195 GLU A C 1
ATOM 1600 O O . GLU A 1 195 ? -2.829 -14.703 16.871 1.00 80.88 195 GLU A O 1
ATOM 1605 N N . ASP A 1 196 ? -4.875 -14.813 16.030 1.00 71.25 196 ASP A N 1
ATOM 1606 C CA . ASP A 1 196 ? -5.435 -15.622 17.125 1.00 71.25 196 ASP A CA 1
ATOM 1607 C C . ASP A 1 196 ? -5.194 -17.142 16.955 1.00 71.25 196 ASP A C 1
ATOM 1609 O O . ASP A 1 196 ? -5.129 -17.882 17.942 1.00 71.25 196 ASP A O 1
ATOM 1613 N N . GLU A 1 197 ? -4.972 -17.613 15.725 1.00 56.66 197 GLU A N 1
ATOM 1614 C CA . GLU A 1 197 ? -4.779 -19.033 15.393 1.00 56.66 197 GLU A CA 1
ATOM 1615 C C . GLU A 1 197 ? -3.357 -19.564 15.663 1.00 56.66 197 GLU A C 1
ATOM 1617 O O . GLU A 1 197 ? -3.126 -20.776 15.625 1.00 56.66 197 GLU A O 1
ATOM 1622 N N . GLY A 1 198 ? -2.403 -18.698 16.028 1.00 48.44 198 GLY A N 1
ATOM 1623 C CA . GLY A 1 198 ? -1.025 -19.083 16.381 1.00 48.44 198 GLY A CA 1
ATOM 1624 C C . GLY A 1 198 ? -0.889 -19.964 17.635 1.00 48.44 198 GLY A C 1
ATOM 1625 O O . GLY A 1 198 ? 0.201 -20.454 17.929 1.00 48.44 198 GLY A O 1
ATOM 1626 N N . THR A 1 199 ? -1.983 -20.202 18.367 1.00 42.19 199 THR A N 1
ATOM 1627 C CA . THR A 1 199 ? -1.978 -20.933 19.645 1.00 42.19 199 THR A CA 1
ATOM 1628 C C . THR A 1 199 ? -1.973 -22.463 19.487 1.00 42.19 199 THR A C 1
ATOM 1630 O O . THR A 1 199 ? -1.566 -23.151 20.416 1.00 42.19 199 THR A O 1
ATOM 1633 N N . ASN A 1 200 ? -2.354 -23.042 18.339 1.00 38.62 200 ASN A N 1
ATOM 1634 C CA . ASN A 1 200 ? -2.457 -24.507 18.206 1.00 38.62 200 ASN A CA 1
ATOM 1635 C C . ASN A 1 200 ? -2.081 -25.027 16.809 1.00 38.62 200 ASN A C 1
ATOM 1637 O O . ASN A 1 200 ? -2.937 -25.459 16.045 1.00 38.62 200 ASN A O 1
ATOM 1641 N N . GLN A 1 201 ? -0.789 -25.069 16.484 1.00 42.50 201 GLN A N 1
ATOM 1642 C CA . GLN A 1 201 ? -0.293 -25.956 15.421 1.00 42.50 201 GLN A CA 1
ATOM 1643 C C . GLN A 1 201 ? 0.798 -26.880 15.963 1.00 42.50 201 GLN A C 1
ATOM 1645 O O . GLN A 1 201 ? 1.962 -26.834 15.573 1.00 42.50 201 GLN A O 1
ATOM 1650 N N . SER A 1 202 ? 0.389 -27.744 16.888 1.00 39.75 202 SER A N 1
ATOM 1651 C CA . SER A 1 202 ? 1.015 -29.043 17.108 1.00 39.75 202 SER A CA 1
ATOM 1652 C C . SER A 1 202 ? -0.109 -30.057 17.316 1.00 39.75 202 SER A C 1
ATOM 1654 O O . SER A 1 202 ? -0.991 -29.824 18.136 1.00 39.75 202 SER A O 1
ATOM 1656 N N . ALA A 1 203 ? -0.056 -31.154 16.559 1.00 37.81 203 ALA A N 1
ATOM 1657 C CA . ALA A 1 203 ? -0.995 -32.281 16.529 1.00 37.81 203 ALA A CA 1
ATOM 1658 C C . ALA A 1 203 ? -2.347 -32.038 15.817 1.00 37.81 203 ALA A C 1
ATOM 1660 O O . ALA A 1 203 ? -3.333 -31.635 16.418 1.00 37.81 203 ALA A O 1
ATOM 1661 N N . THR A 1 204 ? -2.459 -32.409 14.538 1.00 31.00 204 THR A N 1
ATOM 1662 C CA . THR A 1 204 ? -2.918 -33.753 14.118 1.00 31.00 204 THR A CA 1
ATOM 1663 C C . THR A 1 204 ? -3.172 -33.800 12.608 1.00 31.00 204 THR A C 1
ATOM 1665 O O . THR A 1 204 ? -4.045 -33.123 12.077 1.00 31.00 204 THR A O 1
ATOM 1668 N N . ASP A 1 205 ? -2.426 -34.669 11.924 1.00 39.19 205 ASP A N 1
ATOM 1669 C CA . ASP A 1 205 ? -2.942 -35.414 10.776 1.00 39.19 205 ASP A CA 1
ATOM 1670 C C . ASP A 1 205 ? -4.212 -36.149 11.225 1.00 39.19 205 ASP A C 1
ATOM 1672 O O . ASP A 1 205 ? -4.121 -36.993 12.114 1.00 39.19 205 ASP A O 1
ATOM 1676 N N . THR A 1 206 ? -5.371 -35.863 10.631 1.00 33.19 206 THR A N 1
ATOM 1677 C CA . THR A 1 206 ? -6.429 -36.852 10.346 1.00 33.19 206 THR A CA 1
ATOM 1678 C C . THR A 1 206 ? -7.408 -36.266 9.324 1.00 33.19 206 THR A C 1
ATOM 1680 O O . THR A 1 206 ? -8.195 -35.375 9.615 1.00 33.19 206 THR A O 1
ATOM 1683 N N . LEU A 1 207 ? -7.293 -36.795 8.106 1.00 31.20 207 LEU A N 1
ATOM 1684 C CA . LEU A 1 207 ? -8.320 -37.070 7.096 1.00 31.20 207 LEU A CA 1
ATOM 1685 C C . LEU A 1 207 ? -9.586 -36.194 7.026 1.00 31.20 207 LEU A C 1
ATOM 1687 O O . LEU A 1 207 ? -10.491 -36.235 7.852 1.00 31.20 207 LEU A O 1
ATOM 1691 N N . SER A 1 208 ? -9.678 -35.540 5.873 1.00 29.22 208 SER A N 1
ATOM 1692 C CA . SER A 1 208 ? -10.856 -34.913 5.288 1.00 29.22 208 SER A CA 1
ATOM 1693 C C . SER A 1 208 ? -11.928 -35.932 4.859 1.00 29.22 208 SER A C 1
ATOM 1695 O O . SER A 1 208 ? -11.614 -36.892 4.155 1.00 29.22 208 SER A O 1
ATOM 1697 N N . SER A 1 209 ? -13.199 -35.665 5.189 1.00 29.16 209 SER A N 1
ATOM 1698 C CA . SER A 1 209 ? -14.336 -35.768 4.252 1.00 29.16 209 SER A CA 1
ATOM 1699 C C . SER A 1 209 ? -15.621 -35.175 4.857 1.00 29.16 209 SER A C 1
ATOM 1701 O O . SER A 1 209 ? -15.979 -35.568 5.967 1.00 29.16 209 SER A O 1
ATOM 1703 N N . PRO A 1 210 ? -16.360 -34.293 4.154 1.00 37.78 210 PRO A N 1
ATOM 1704 C CA . PRO A 1 210 ? -17.745 -33.977 4.479 1.00 37.78 210 PRO A CA 1
ATOM 1705 C C . PRO A 1 210 ? -18.707 -34.672 3.498 1.00 37.78 210 PRO A C 1
ATOM 1707 O O . PRO A 1 210 ? -18.534 -34.604 2.282 1.00 37.78 210 PRO A O 1
ATOM 1710 N N . VAL A 1 211 ? -19.764 -35.286 4.027 1.00 27.14 211 VAL A N 1
ATOM 1711 C CA . VAL A 1 211 ? -20.989 -35.614 3.279 1.00 27.14 211 VAL A CA 1
ATOM 1712 C C . VAL A 1 211 ? -22.129 -34.843 3.956 1.00 27.14 211 VAL A C 1
ATOM 1714 O O . VAL A 1 211 ? -22.190 -34.863 5.186 1.00 27.14 211 VAL A O 1
ATOM 1717 N N . PRO A 1 212 ? -22.983 -34.116 3.213 1.00 41.31 212 PRO A N 1
ATOM 1718 C CA . PRO A 1 212 ? -24.052 -33.321 3.798 1.00 41.31 212 PRO A CA 1
ATOM 1719 C C . PRO A 1 212 ? -25.335 -34.149 3.913 1.00 41.31 212 PRO A C 1
ATOM 1721 O O . PRO A 1 212 ? -25.680 -34.868 2.979 1.00 41.31 212 PRO A O 1
ATOM 1724 N N . GLU A 1 213 ? -26.089 -33.966 4.994 1.00 31.20 213 GLU A N 1
ATOM 1725 C CA . GLU A 1 213 ? -27.519 -34.274 5.005 1.00 31.20 213 GLU A CA 1
ATOM 1726 C C . GLU A 1 213 ? -28.306 -33.106 5.609 1.00 31.20 213 GLU A C 1
ATOM 1728 O O . GLU A 1 213 ? -28.019 -32.585 6.685 1.00 31.20 213 GLU A O 1
ATOM 1733 N N . THR A 1 214 ? -29.267 -32.670 4.807 1.00 30.02 214 THR A N 1
ATOM 1734 C CA . THR A 1 214 ? -30.418 -31.818 5.088 1.00 30.02 214 THR A CA 1
ATOM 1735 C C . THR A 1 214 ? -31.419 -32.539 5.994 1.00 30.02 214 THR A C 1
ATOM 1737 O O . THR A 1 214 ? -31.678 -33.702 5.718 1.00 30.02 214 THR A O 1
ATOM 1740 N N . ASP A 1 215 ? -32.038 -31.869 6.980 1.00 28.73 215 ASP A N 1
ATOM 1741 C CA . ASP A 1 215 ? -33.506 -31.679 7.028 1.00 28.73 215 ASP A CA 1
ATOM 1742 C C . ASP A 1 215 ? -34.041 -30.865 8.237 1.00 28.73 215 ASP A C 1
ATOM 1744 O O . ASP A 1 215 ? -33.466 -30.854 9.321 1.00 28.73 215 ASP A O 1
ATOM 1748 N N . ALA A 1 216 ? -35.162 -30.192 7.946 1.00 31.44 216 ALA A N 1
ATOM 1749 C CA . ALA A 1 216 ? -36.315 -29.688 8.717 1.00 31.44 216 ALA A CA 1
ATOM 1750 C C . ALA A 1 216 ? -36.264 -29.167 10.187 1.00 31.44 216 ALA A C 1
ATOM 1752 O O . ALA A 1 216 ? -36.033 -29.902 11.138 1.00 31.44 216 ALA A O 1
ATOM 1753 N N . VAL A 1 217 ? -36.666 -27.883 10.324 1.00 33.16 217 VAL A N 1
ATOM 1754 C CA . VAL A 1 217 ? -37.829 -27.306 11.071 1.00 33.16 217 VAL A CA 1
ATOM 1755 C C . VAL A 1 217 ? -38.234 -27.902 12.439 1.00 33.16 217 VAL A C 1
ATOM 1757 O O . VAL A 1 217 ? -38.635 -29.052 12.495 1.00 33.16 217 VAL A O 1
ATOM 1760 N N . GLU A 1 218 ? -38.309 -27.071 13.499 1.00 29.42 218 GLU A N 1
ATOM 1761 C CA . GLU A 1 218 ? -39.572 -26.614 14.146 1.00 29.42 218 GLU A CA 1
ATOM 1762 C C . GLU A 1 218 ? -39.329 -25.652 15.337 1.00 29.42 218 GLU A C 1
ATOM 1764 O O . GLU A 1 218 ? -38.320 -25.689 16.035 1.00 29.42 218 GLU A O 1
ATOM 1769 N N . THR A 1 219 ? -40.279 -24.735 15.497 1.00 29.22 219 THR A N 1
ATOM 1770 C CA . THR A 1 219 ? -40.423 -23.610 16.432 1.00 29.22 219 THR A CA 1
ATOM 1771 C C . THR A 1 219 ? -40.889 -24.033 17.836 1.00 29.22 219 THR A C 1
ATOM 1773 O O . THR A 1 219 ? -41.737 -24.909 17.917 1.00 29.22 219 THR A O 1
ATOM 1776 N N . ALA A 1 220 ? -40.472 -23.338 18.913 1.00 26.94 220 ALA A N 1
ATOM 1777 C CA . ALA A 1 220 ? -41.333 -22.982 20.068 1.00 26.94 220 ALA A CA 1
ATOM 1778 C C . ALA A 1 220 ? -40.610 -22.119 21.137 1.00 26.94 220 ALA A C 1
ATOM 1780 O O . ALA A 1 220 ? -39.569 -22.504 21.661 1.00 26.94 220 ALA A O 1
ATOM 1781 N N . ILE A 1 221 ? -41.225 -20.986 21.499 1.00 39.88 221 ILE A N 1
ATOM 1782 C CA . ILE A 1 221 ? -41.083 -20.225 22.766 1.00 39.88 221 ILE A CA 1
ATOM 1783 C C . ILE A 1 221 ? -42.436 -20.399 23.501 1.00 39.88 221 ILE A C 1
ATOM 1785 O O . ILE A 1 221 ? -43.448 -20.501 22.799 1.00 39.88 221 ILE A O 1
ATOM 1789 N N . PRO A 1 222 ? -42.506 -20.519 24.847 1.00 39.22 222 PRO A N 1
ATOM 1790 C CA . PRO A 1 222 ? -42.833 -19.367 25.726 1.00 39.22 222 PRO A CA 1
ATOM 1791 C C . PRO A 1 222 ? -42.037 -19.377 27.060 1.00 39.22 222 PRO A C 1
ATOM 1793 O O . PRO A 1 222 ? -41.684 -20.431 27.574 1.00 39.22 222 PRO A O 1
ATOM 1796 N N . ASP A 1 223 ? -41.489 -18.249 27.516 1.00 27.03 223 ASP A N 1
ATOM 1797 C CA . ASP A 1 223 ? -42.063 -17.197 28.390 1.00 27.03 223 ASP A CA 1
ATOM 1798 C C . ASP A 1 223 ? -42.122 -17.555 29.899 1.00 27.03 223 ASP A C 1
ATOM 1800 O O . ASP A 1 223 ? -42.787 -18.507 30.304 1.00 27.03 223 A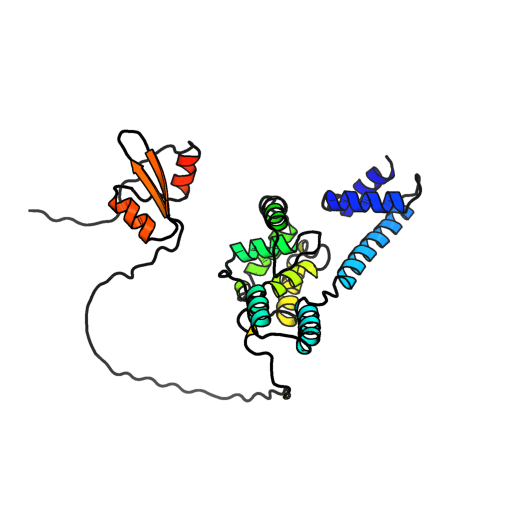SP A O 1
ATOM 1804 N N . ASN A 1 224 ? -41.409 -16.776 30.727 1.00 30.47 224 ASN A N 1
ATOM 1805 C CA . ASN A 1 224 ? -41.611 -16.648 32.177 1.00 30.47 224 ASN A CA 1
ATOM 1806 C C . ASN A 1 224 ? -41.052 -15.297 32.667 1.00 30.47 224 ASN A C 1
ATOM 1808 O O . ASN A 1 224 ? -39.892 -14.950 32.438 1.00 30.47 224 ASN A O 1
ATOM 1812 N N . GLU A 1 225 ? -41.919 -14.575 33.364 1.00 33.31 225 GLU A N 1
ATOM 1813 C CA . GLU A 1 225 ? -41.817 -13.211 33.858 1.00 33.31 225 GLU A CA 1
ATOM 1814 C C . GLU A 1 225 ? -40.963 -13.023 35.139 1.00 33.31 225 GLU A C 1
ATOM 1816 O O . GLU A 1 225 ? -40.911 -13.869 36.029 1.00 33.31 225 GLU A O 1
ATOM 1821 N N . LYS A 1 226 ? -40.465 -11.779 35.265 1.00 30.84 226 LYS A N 1
ATOM 1822 C CA . LYS A 1 226 ? -40.404 -10.922 36.472 1.00 30.84 226 LYS A CA 1
ATOM 1823 C C . LYS A 1 226 ? -39.315 -11.146 37.535 1.00 30.84 226 LYS A C 1
ATOM 1825 O O . LYS A 1 226 ? -39.509 -11.862 38.512 1.00 30.84 226 LYS A O 1
ATOM 1830 N N . THR A 1 227 ? -38.336 -10.234 37.505 1.00 27.64 227 THR A N 1
ATOM 1831 C CA . THR A 1 227 ? -38.008 -9.425 38.693 1.00 27.64 227 THR A CA 1
ATOM 1832 C C . THR A 1 227 ? -37.568 -8.011 38.309 1.00 27.64 227 THR A C 1
ATOM 1834 O O . THR A 1 227 ? -36.706 -7.794 37.466 1.00 27.64 227 THR A O 1
ATOM 1837 N N . GLU A 1 228 ? -38.222 -7.053 38.949 1.00 32.16 228 GLU A N 1
ATOM 1838 C CA . GLU A 1 228 ? -38.052 -5.606 38.899 1.00 32.16 228 GLU A CA 1
ATOM 1839 C C . GLU A 1 228 ? -36.855 -5.181 39.772 1.00 32.16 228 GLU A C 1
ATOM 1841 O O . GLU A 1 228 ? -36.736 -5.672 40.892 1.00 32.16 228 GLU A O 1
ATOM 1846 N N . CYS A 1 229 ? -35.987 -4.276 39.295 1.00 25.78 229 CYS A N 1
ATOM 1847 C CA . CYS A 1 229 ? -35.249 -3.331 40.147 1.00 25.78 229 CYS A CA 1
ATOM 1848 C C . CYS A 1 229 ? -34.569 -2.227 39.316 1.00 25.78 229 CYS A C 1
ATOM 1850 O O . CYS A 1 229 ? -33.767 -2.474 38.420 1.00 25.78 229 CYS A O 1
ATOM 1852 N N . LYS A 1 230 ? -34.932 -0.993 39.656 1.00 37.78 230 LYS A N 1
ATOM 1853 C CA . LYS A 1 230 ? -34.549 0.305 39.094 1.00 37.78 230 LYS A CA 1
ATOM 1854 C C . LYS A 1 230 ? -33.240 0.797 39.719 1.00 37.78 230 LYS A C 1
ATOM 1856 O O . LYS A 1 230 ? -33.241 0.950 40.932 1.00 37.78 230 LYS A O 1
ATOM 1861 N N . VAL A 1 231 ? -32.218 1.152 38.931 1.00 33.34 231 VAL A N 1
ATOM 1862 C CA . VAL A 1 231 ? -31.265 2.249 39.228 1.00 33.34 231 VAL A CA 1
ATOM 1863 C C . VAL A 1 231 ? -30.689 2.778 37.908 1.00 33.34 231 VAL A C 1
ATOM 1865 O O . VAL A 1 231 ? -30.075 2.038 37.145 1.00 33.34 231 VAL A O 1
ATOM 1868 N N . GLU A 1 232 ? -30.902 4.069 37.663 1.00 46.22 232 GLU A N 1
ATOM 1869 C CA . GLU A 1 232 ? -30.197 4.879 36.672 1.00 46.22 232 GLU A CA 1
ATOM 1870 C C . GLU A 1 232 ? -28.714 4.981 37.044 1.00 46.22 232 GLU A C 1
ATOM 1872 O O . GLU A 1 232 ? -28.378 5.516 38.097 1.00 46.22 232 GLU A O 1
ATOM 1877 N N . VAL A 1 233 ? -27.828 4.516 36.167 1.00 35.94 233 VAL A N 1
ATOM 1878 C CA . VAL A 1 233 ? -26.475 5.063 36.021 1.00 35.94 233 VAL A CA 1
ATOM 1879 C C . VAL A 1 233 ? -26.201 5.040 34.526 1.00 35.94 233 VAL A C 1
ATOM 1881 O O . VAL A 1 233 ? -26.182 3.971 33.913 1.00 35.94 233 VAL A O 1
ATOM 1884 N N . GLU A 1 234 ? -26.070 6.223 33.929 1.00 43.84 234 GLU A N 1
ATOM 1885 C CA . GLU A 1 234 ? -25.599 6.361 32.554 1.00 43.84 234 GLU A CA 1
ATOM 1886 C C . GLU A 1 234 ? -24.335 5.512 32.362 1.00 43.84 234 GLU A C 1
ATOM 1888 O O . GLU A 1 234 ? -23.452 5.537 33.226 1.00 43.84 234 GLU A O 1
ATOM 1893 N N . PRO A 1 235 ? -24.208 4.746 31.266 1.00 36.47 235 PRO A N 1
ATOM 1894 C CA . PRO A 1 235 ? -22.991 3.999 31.019 1.00 36.47 235 PRO A CA 1
ATOM 1895 C C . PRO A 1 235 ? -21.846 5.002 30.889 1.00 36.47 235 PRO A C 1
ATOM 1897 O O . PRO A 1 235 ? -21.792 5.795 29.950 1.00 36.47 235 PRO A O 1
ATOM 1900 N N . SER A 1 236 ? -20.937 4.959 31.858 1.00 49.22 236 SER A N 1
ATOM 1901 C CA . SER A 1 236 ? -19.629 5.593 31.836 1.00 49.22 236 SER A CA 1
ATOM 1902 C C . SER A 1 236 ? -18.882 5.123 30.591 1.00 49.22 236 SER A C 1
ATOM 1904 O O . SER A 1 236 ? -18.194 4.101 30.601 1.00 49.22 236 SER A O 1
ATOM 1906 N N . VAL A 1 237 ? -19.066 5.844 29.487 1.00 41.53 237 VAL A N 1
ATOM 1907 C CA . VAL A 1 237 ? -18.273 5.670 28.279 1.00 41.53 237 VAL A CA 1
ATOM 1908 C C . VAL A 1 237 ? -16.878 6.148 28.641 1.00 41.53 237 VAL A C 1
ATOM 1910 O O . VAL A 1 237 ? -16.620 7.351 28.712 1.00 41.53 237 VAL A O 1
ATOM 1913 N N . GLU A 1 238 ? -15.980 5.202 28.902 1.00 56.62 238 GLU A N 1
ATOM 1914 C CA . GLU A 1 238 ? -14.547 5.451 28.928 1.00 56.62 238 GLU A CA 1
ATOM 1915 C C . GLU A 1 238 ? -14.174 6.060 27.571 1.00 56.62 238 GLU A C 1
ATOM 1917 O O . GLU A 1 238 ? -14.024 5.368 26.564 1.00 56.62 238 GLU A O 1
ATOM 1922 N N . ARG A 1 239 ? -14.123 7.394 27.509 1.00 67.38 239 ARG A N 1
ATOM 1923 C CA . ARG A 1 239 ? -13.689 8.148 26.334 1.00 67.38 239 ARG A CA 1
ATOM 1924 C C . ARG A 1 239 ? -12.240 7.748 26.065 1.00 67.38 239 ARG A C 1
ATOM 1926 O O . ARG A 1 239 ? -11.329 8.293 26.661 1.00 67.38 239 ARG A O 1
ATOM 1933 N N . GLU A 1 240 ? -11.988 6.757 25.224 1.00 61.16 240 GLU A N 1
ATOM 1934 C CA . GLU A 1 240 ? -10.620 6.294 25.000 1.00 61.16 240 GLU A CA 1
ATOM 1935 C C . GLU A 1 240 ? -9.942 7.175 23.942 1.00 61.16 240 GLU A C 1
ATOM 1937 O O . GLU A 1 240 ? -10.206 7.079 22.743 1.00 61.16 240 GLU A O 1
ATOM 1942 N N . GLY A 1 241 ? -9.085 8.096 24.384 1.00 72.38 241 GLY A N 1
ATOM 1943 C CA . GLY A 1 241 ? -8.354 8.962 23.470 1.00 72.38 241 GLY A CA 1
ATOM 1944 C C . GLY A 1 241 ? -7.334 9.870 24.149 1.00 72.38 241 GLY A C 1
ATOM 1945 O O . GLY A 1 241 ? -7.328 10.023 25.370 1.00 72.38 241 GLY A O 1
ATOM 1946 N N . PRO A 1 242 ? -6.429 10.486 23.369 1.00 80.94 242 PRO A N 1
ATOM 1947 C CA . PRO A 1 242 ? -5.699 11.635 23.862 1.00 80.94 242 PRO A CA 1
ATOM 1948 C C . PRO A 1 242 ? -6.684 12.789 24.078 1.00 80.94 242 PRO A C 1
ATOM 1950 O O . PRO A 1 242 ? -7.279 13.281 23.123 1.00 80.94 242 PRO A O 1
ATOM 1953 N N . PHE A 1 243 ? -6.836 13.212 25.324 1.00 90.56 243 PHE A N 1
ATOM 1954 C CA . PHE A 1 243 ? -7.639 14.359 25.720 1.00 90.56 243 PHE A CA 1
ATOM 1955 C C . PHE A 1 243 ? -6.824 15.629 25.598 1.00 90.56 243 PHE A C 1
ATOM 1957 O O . PHE A 1 243 ? -5.620 15.629 25.876 1.00 90.56 243 PHE A O 1
ATOM 1964 N N . TYR A 1 244 ? -7.485 16.713 25.232 1.00 91.31 244 TYR A N 1
ATOM 1965 C CA . TYR A 1 244 ? -6.868 18.019 25.108 1.00 91.31 244 TYR A CA 1
ATOM 1966 C C . TYR A 1 244 ? -7.590 18.983 26.035 1.00 91.31 244 TYR A C 1
ATOM 1968 O O . TYR A 1 244 ? -8.807 18.934 26.168 1.00 91.31 244 TYR A O 1
ATOM 1976 N N . PHE A 1 245 ? -6.836 19.834 26.715 1.00 91.62 245 PHE A N 1
ATOM 1977 C CA . PHE A 1 245 ? -7.398 20.766 27.685 1.00 91.62 245 PHE A CA 1
ATOM 1978 C C . PHE A 1 245 ? -6.658 22.098 27.648 1.00 91.62 245 PHE A C 1
ATOM 1980 O O . PHE A 1 245 ? -5.511 22.177 27.200 1.00 91.62 245 PHE A O 1
ATOM 1987 N N . LEU A 1 246 ? -7.321 23.144 28.120 1.00 90.56 246 LEU A N 1
ATOM 1988 C CA . LEU A 1 246 ? -6.842 24.515 28.137 1.00 90.56 246 LEU A CA 1
ATOM 1989 C C . LEU A 1 246 ? -7.020 25.119 29.530 1.00 90.56 246 LEU A C 1
ATOM 1991 O O . LEU A 1 246 ? -8.110 25.079 30.085 1.00 90.56 246 LEU A O 1
ATOM 1995 N N . PHE A 1 247 ? -5.970 25.736 30.056 1.00 88.88 247 PHE A N 1
ATOM 1996 C CA . PHE A 1 247 ? -6.035 26.646 31.191 1.00 88.88 247 PHE A CA 1
ATOM 1997 C C . PHE A 1 247 ? -6.121 28.081 30.685 1.00 88.88 247 PHE A C 1
ATOM 1999 O O . PHE A 1 247 ? -5.288 28.523 29.887 1.00 88.88 247 PHE A O 1
ATOM 2006 N N . THR A 1 248 ? -7.114 28.809 31.175 1.00 81.69 248 THR A N 1
ATOM 2007 C CA . THR A 1 248 ? -7.243 30.252 30.980 1.00 81.69 248 THR A CA 1
ATOM 2008 C C . THR A 1 248 ? -6.813 30.947 32.266 1.00 81.69 248 THR A C 1
ATOM 2010 O O . THR A 1 248 ? -7.633 31.195 33.149 1.00 81.69 248 THR A O 1
ATOM 2013 N N . ASP A 1 249 ? -5.517 31.233 32.379 1.00 75.19 249 ASP A N 1
ATOM 2014 C CA . ASP A 1 249 ? -4.969 31.999 33.499 1.00 75.19 249 ASP A CA 1
ATOM 2015 C C . ASP A 1 249 ? -4.866 33.487 33.130 1.00 75.19 249 ASP A C 1
ATOM 2017 O O . ASP A 1 249 ? -4.869 33.862 31.955 1.00 75.19 249 ASP A O 1
ATOM 2021 N N . LYS A 1 250 ? -4.688 34.354 34.136 1.00 62.47 250 LYS A N 1
ATOM 2022 C CA . LYS A 1 250 ? -4.461 35.800 33.930 1.00 62.47 250 LYS A CA 1
ATOM 2023 C C . LYS A 1 250 ? -3.201 36.117 33.105 1.00 62.47 250 LYS A C 1
ATOM 2025 O O . LYS A 1 250 ? -3.122 37.201 32.537 1.00 62.47 250 LYS A O 1
ATOM 2030 N N . ASP A 1 251 ? -2.265 35.172 33.011 1.00 65.06 251 ASP A N 1
ATOM 2031 C CA . ASP A 1 251 ? -0.987 35.300 32.294 1.00 65.06 251 ASP A CA 1
ATOM 2032 C C . ASP A 1 251 ? -1.013 34.708 30.870 1.00 65.06 251 ASP A C 1
ATOM 2034 O O . ASP A 1 251 ? 0.017 34.662 30.196 1.00 65.06 251 ASP A O 1
ATOM 2038 N N . GLY A 1 252 ? -2.178 34.242 30.402 1.00 68.88 252 GLY A N 1
ATOM 2039 C CA . GLY A 1 252 ? -2.374 33.703 29.057 1.00 68.88 252 GLY A CA 1
ATOM 2040 C C . GLY A 1 252 ? -2.896 32.266 29.024 1.00 68.88 252 GLY A C 1
ATOM 2041 O O . GLY A 1 252 ? -3.059 31.589 30.040 1.00 68.88 252 GLY A O 1
ATOM 2042 N N . GLU A 1 253 ? -3.168 31.803 27.808 1.00 82.31 253 GLU A N 1
ATOM 2043 C CA . GLU A 1 253 ? -3.721 30.482 27.522 1.00 82.3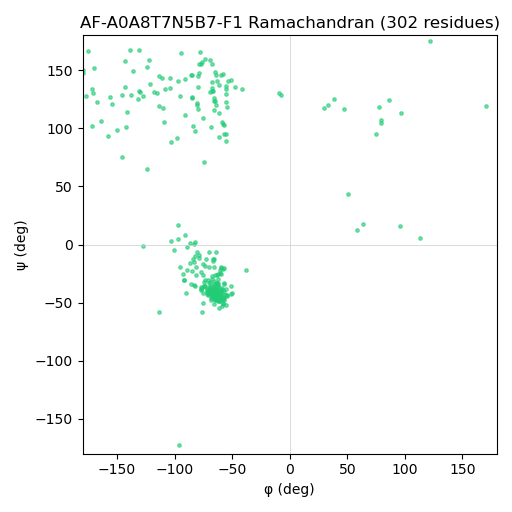1 253 GLU A CA 1
ATOM 2044 C C . GLU A 1 253 ? -2.632 29.398 27.543 1.00 82.31 253 GLU A C 1
ATOM 2046 O O . GLU A 1 253 ? -1.682 29.448 26.757 1.00 82.31 253 GLU A O 1
ATOM 2051 N N . LYS A 1 254 ? -2.776 28.382 28.405 1.00 85.06 254 LYS A N 1
ATOM 2052 C CA . LYS A 1 254 ? -1.892 27.203 28.416 1.00 85.06 254 LYS A CA 1
ATOM 2053 C C . LYS A 1 254 ? -2.655 25.953 28.006 1.00 85.06 254 LYS A C 1
ATOM 2055 O O . LYS A 1 254 ? -3.578 25.539 28.694 1.00 85.06 254 LYS A O 1
ATOM 2060 N N . TYR A 1 255 ? -2.247 25.309 26.920 1.00 86.69 255 TYR A N 1
ATOM 2061 C CA . TYR A 1 255 ? -2.887 24.093 26.410 1.00 86.69 255 TYR A CA 1
ATOM 2062 C C . TYR A 1 255 ? -2.063 22.832 26.720 1.00 86.69 255 TYR A C 1
ATOM 2064 O O . TYR A 1 255 ? -0.833 22.839 26.660 1.00 86.69 255 TYR A O 1
ATOM 2072 N N . GLY A 1 256 ? -2.743 21.725 27.022 1.00 86.69 256 GLY A N 1
ATOM 2073 C CA . GLY A 1 256 ? -2.144 20.450 27.420 1.00 86.69 256 GLY A CA 1
ATOM 2074 C C . GLY A 1 256 ? -2.825 19.232 26.791 1.00 86.69 256 GLY A C 1
ATOM 2075 O O . GLY A 1 256 ? -3.891 19.336 26.187 1.00 86.69 256 GLY A O 1
ATOM 2076 N N . ARG A 1 257 ? -2.164 18.070 26.898 1.00 90.12 257 ARG A N 1
ATOM 2077 C CA . ARG A 1 257 ? -2.651 16.774 26.402 1.00 90.12 257 ARG A CA 1
ATOM 2078 C C . ARG A 1 257 ? -2.525 15.712 27.494 1.00 90.12 257 ARG A C 1
ATOM 2080 O O . ARG A 1 257 ? -1.444 15.545 28.053 1.00 90.12 257 ARG A O 1
ATOM 2087 N N . ALA A 1 258 ? -3.583 14.943 27.727 1.00 87.94 258 ALA A N 1
ATOM 2088 C CA . ALA A 1 258 ? -3.575 13.747 28.569 1.00 87.94 258 ALA A CA 1
ATOM 2089 C C . ALA A 1 258 ? -3.818 12.496 27.715 1.00 87.94 258 ALA A C 1
ATOM 2091 O O . ALA A 1 258 ? -4.557 12.543 26.744 1.00 87.94 258 ALA A O 1
ATOM 2092 N N . ASN A 1 259 ? -3.195 11.366 28.057 1.00 84.56 259 ASN A N 1
ATOM 2093 C CA . ASN A 1 259 ? -3.400 10.090 27.346 1.00 84.56 259 ASN A CA 1
ATOM 2094 C C . ASN A 1 259 ? -4.360 9.135 28.078 1.00 84.56 259 ASN A C 1
ATOM 2096 O O . ASN A 1 259 ? -4.635 8.053 27.578 1.00 84.56 259 ASN A O 1
ATOM 2100 N N . LYS A 1 260 ? -4.805 9.501 29.285 1.00 86.31 260 LYS A N 1
ATOM 2101 C CA . LYS A 1 260 ? -5.723 8.733 30.136 1.00 86.31 260 LYS A CA 1
ATOM 2102 C C . LYS A 1 260 ? -6.761 9.689 30.715 1.00 86.31 260 LYS A C 1
ATOM 2104 O O . LYS A 1 260 ? -6.409 10.842 30.973 1.00 86.31 260 LYS A O 1
ATOM 2109 N N . LEU A 1 261 ? -7.979 9.203 30.963 1.00 84.19 261 LEU A N 1
ATOM 2110 C CA . LEU A 1 261 ? -9.087 10.014 31.489 1.00 84.19 261 LEU A CA 1
ATOM 2111 C C . LEU A 1 261 ? -8.719 10.626 32.847 1.00 84.19 261 LEU A C 1
ATOM 2113 O O . LEU A 1 261 ? -8.841 11.826 33.040 1.00 84.19 261 LEU A O 1
ATOM 2117 N N . SER A 1 262 ? -8.027 9.853 33.689 1.00 84.81 262 SER A N 1
ATOM 2118 C CA . SER A 1 262 ? -7.462 10.331 34.958 1.00 84.81 262 SER A CA 1
ATOM 2119 C C . SER A 1 262 ? -6.483 11.506 34.832 1.00 84.81 262 SER A C 1
ATOM 2121 O O . SER A 1 262 ? -6.222 12.199 35.813 1.00 84.81 262 SER A O 1
ATOM 2123 N N . GLY A 1 263 ? -5.894 11.730 33.655 1.00 85.50 263 GLY A N 1
ATOM 2124 C CA . GLY A 1 263 ? -5.079 12.910 33.371 1.00 85.50 263 GLY A CA 1
ATOM 2125 C C . GLY A 1 263 ? -5.913 14.129 32.979 1.00 85.50 263 GLY A C 1
ATOM 2126 O O . GLY A 1 263 ? -5.547 15.240 33.352 1.00 85.50 263 GLY A O 1
ATOM 2127 N N . LEU A 1 264 ? -7.027 13.924 32.268 1.00 87.12 264 LEU A N 1
ATOM 2128 C CA . LEU A 1 264 ? -7.998 14.976 31.975 1.00 87.12 264 LEU A CA 1
ATOM 2129 C C . LEU A 1 264 ? -8.714 15.407 33.258 1.00 87.12 264 LEU A C 1
ATOM 2131 O O . LEU A 1 264 ? -8.729 16.594 33.556 1.00 87.12 264 LEU A O 1
ATOM 2135 N N . ASP A 1 265 ? -9.194 14.460 34.065 1.00 86.94 265 ASP A N 1
ATOM 2136 C CA . ASP A 1 265 ? -9.908 14.742 35.317 1.00 86.94 265 ASP A CA 1
ATOM 2137 C C . ASP A 1 265 ? -9.058 15.579 36.280 1.00 86.94 265 ASP A C 1
ATOM 2139 O O . ASP A 1 265 ? -9.542 16.520 36.903 1.00 86.94 265 ASP A O 1
ATOM 2143 N N . LYS A 1 266 ? -7.750 15.294 36.352 1.00 89.75 266 LYS A N 1
ATOM 2144 C CA . LYS A 1 266 ? -6.790 16.100 37.122 1.00 89.75 266 LYS A CA 1
ATOM 2145 C C . LYS A 1 266 ? -6.648 17.523 36.588 1.00 89.75 266 LYS A C 1
ATOM 2147 O O . LYS A 1 266 ? -6.487 18.445 37.381 1.00 89.75 266 LYS A O 1
ATOM 2152 N N . ALA A 1 267 ? -6.668 17.702 35.269 1.00 87.31 267 ALA A N 1
ATOM 2153 C CA . ALA A 1 267 ? -6.581 19.020 34.651 1.00 87.31 267 ALA A CA 1
ATOM 2154 C C . ALA A 1 267 ? -7.879 19.816 34.855 1.00 87.31 267 ALA A C 1
ATOM 2156 O O . ALA A 1 267 ? -7.816 20.983 35.233 1.00 87.31 267 ALA A O 1
ATOM 2157 N N . LEU A 1 268 ? -9.041 19.176 34.691 1.00 86.94 268 LEU A N 1
ATOM 2158 C CA . LEU A 1 268 ? -10.352 19.775 34.954 1.00 86.94 268 LEU A CA 1
ATOM 2159 C C . LEU A 1 268 ? -10.493 20.181 36.429 1.00 86.94 268 LEU A C 1
ATOM 2161 O O . LEU A 1 268 ? -10.889 21.305 36.722 1.00 86.94 268 LEU A O 1
ATOM 2165 N N . ALA A 1 269 ? -10.068 19.322 37.363 1.00 87.94 269 ALA A N 1
ATOM 2166 C CA . ALA A 1 269 ? -10.042 19.639 38.794 1.00 87.94 269 ALA A CA 1
ATOM 2167 C C . ALA A 1 269 ? -9.106 20.814 39.139 1.00 87.94 269 ALA A C 1
ATOM 2169 O O . ALA A 1 269 ? -9.322 21.502 40.135 1.00 87.94 269 ALA A O 1
ATOM 2170 N N . ALA A 1 270 ? -8.082 21.061 38.317 1.00 84.69 270 ALA A N 1
ATOM 2171 C CA . ALA A 1 270 ? -7.178 22.202 38.445 1.00 84.69 270 ALA A CA 1
ATOM 2172 C C . ALA A 1 270 ? -7.691 23.476 37.738 1.00 84.69 270 ALA A C 1
ATOM 2174 O O . ALA A 1 270 ? -6.994 24.489 37.754 1.00 84.69 270 ALA A O 1
ATOM 2175 N N . GLY A 1 271 ? -8.881 23.444 37.126 1.00 85.25 271 GLY A N 1
ATOM 2176 C CA . GLY A 1 271 ? -9.492 24.588 36.442 1.00 85.25 271 GLY A CA 1
ATOM 2177 C C . GLY A 1 271 ? -9.258 24.646 34.929 1.00 85.25 271 GLY A C 1
ATOM 2178 O O . GLY A 1 271 ? -9.463 25.699 34.327 1.00 85.25 271 GLY A O 1
ATOM 2179 N N . ALA A 1 272 ? -8.826 23.551 34.295 1.00 87.75 272 ALA A N 1
ATOM 2180 C CA . ALA A 1 272 ? -8.775 23.473 32.837 1.00 87.75 272 ALA A CA 1
ATOM 2181 C C . ALA A 1 272 ? -10.170 23.262 32.230 1.00 87.75 272 ALA A C 1
ATOM 2183 O O . ALA A 1 272 ? -11.066 22.712 32.863 1.00 87.75 272 ALA A O 1
ATOM 2184 N N . THR A 1 273 ? -10.327 23.636 30.964 1.00 88.44 273 THR A N 1
ATOM 2185 C CA . THR A 1 273 ? -11.483 23.301 30.122 1.00 88.44 273 THR A CA 1
ATOM 2186 C C . THR A 1 273 ? -11.059 22.271 29.083 1.00 88.44 273 THR A C 1
ATOM 2188 O O . THR A 1 273 ? -10.005 22.427 28.464 1.00 88.44 273 THR A O 1
ATOM 2191 N N . GLU A 1 274 ? -11.847 21.216 28.882 1.00 88.12 274 GLU A N 1
ATOM 2192 C CA . GLU A 1 274 ? -11.609 20.264 27.793 1.00 88.12 274 GLU A CA 1
ATOM 2193 C C . GLU A 1 274 ? -11.852 20.949 26.441 1.00 88.12 274 GLU A C 1
ATOM 2195 O O . GLU A 1 274 ? -12.863 21.620 26.244 1.00 88.12 274 GLU A O 1
ATOM 2200 N N . ILE A 1 275 ? -10.913 20.788 25.512 1.00 87.38 275 ILE A N 1
ATOM 2201 C CA . ILE A 1 275 ? -10.989 21.331 24.154 1.00 87.38 275 ILE A CA 1
ATOM 2202 C C . ILE A 1 275 ? -10.874 20.200 23.138 1.00 87.38 275 ILE A C 1
ATOM 2204 O O . ILE A 1 275 ? -10.329 19.129 23.415 1.00 87.38 275 ILE A O 1
ATOM 2208 N N . THR A 1 276 ? -11.353 20.442 21.923 1.00 85.25 276 THR A N 1
ATOM 2209 C CA . THR A 1 276 ? -11.203 19.468 20.839 1.00 85.25 276 THR A CA 1
ATOM 2210 C C . THR A 1 276 ? -9.742 19.354 20.395 1.00 85.25 276 THR A C 1
ATOM 2212 O O . THR A 1 276 ? -8.918 20.255 20.589 1.00 85.25 276 THR A O 1
ATOM 2215 N N . LYS A 1 277 ? -9.400 18.234 19.751 1.00 85.75 277 LYS A N 1
ATOM 2216 C CA . LYS A 1 277 ? -8.082 18.039 19.134 1.00 85.75 277 LYS A CA 1
ATOM 2217 C C . LYS A 1 277 ? -7.792 19.136 18.108 1.00 85.75 277 LYS A C 1
ATOM 2219 O O . LYS A 1 277 ? -6.671 19.634 18.021 1.00 85.75 277 LYS A O 1
ATOM 2224 N N . GLU A 1 278 ? -8.807 19.487 17.333 1.00 82.44 278 GLU A N 1
ATOM 2225 C CA . GLU A 1 278 ? -8.777 20.499 16.286 1.00 82.44 278 GLU A CA 1
ATOM 2226 C C . GLU A 1 278 ? -8.447 21.869 16.886 1.00 82.44 278 GLU A C 1
ATOM 2228 O O . GLU A 1 278 ? -7.541 22.553 16.407 1.00 82.44 278 GLU A O 1
ATOM 2233 N N . GLU A 1 279 ? -9.096 22.220 17.997 1.00 83.75 279 GLU A N 1
ATOM 2234 C CA . GLU A 1 279 ? -8.829 23.451 18.737 1.00 83.75 279 GLU A CA 1
ATOM 2235 C C . GLU A 1 279 ? -7.419 23.475 19.340 1.00 83.75 279 GLU A C 1
ATOM 2237 O O . GLU A 1 279 ? -6.715 24.480 19.224 1.00 83.75 279 GLU A O 1
ATOM 2242 N N . TYR A 1 280 ? -6.951 22.360 19.907 1.00 87.88 280 TYR A N 1
ATOM 2243 C CA . TYR A 1 280 ? -5.587 22.250 20.429 1.00 87.88 280 TYR A CA 1
ATOM 2244 C C . TYR A 1 280 ? -4.532 22.534 19.352 1.00 87.88 280 TYR A C 1
ATOM 2246 O O . TYR A 1 280 ? -3.595 23.304 19.582 1.00 87.88 280 TYR A O 1
ATOM 2254 N N . PHE A 1 281 ? -4.674 21.943 18.161 1.00 84.06 281 PHE A N 1
ATOM 2255 C CA . PHE A 1 281 ? -3.738 22.189 17.062 1.00 84.06 281 PHE A CA 1
ATOM 2256 C C . PHE A 1 281 ? -3.867 23.605 16.492 1.00 84.06 281 PHE A C 1
ATOM 2258 O O . PHE A 1 281 ? -2.842 24.211 16.181 1.00 84.06 281 PHE A O 1
ATOM 2265 N N . ALA 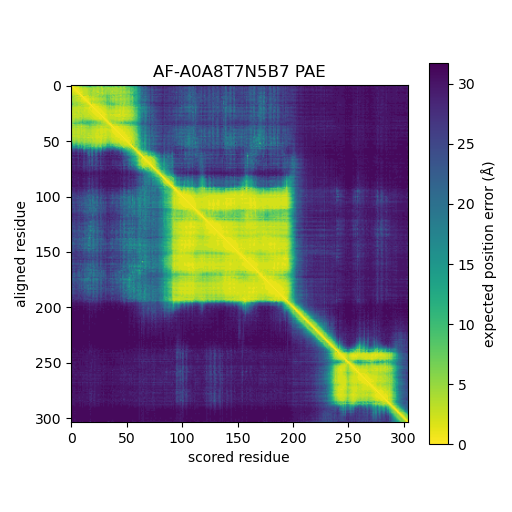A 1 282 ? -5.078 24.161 16.407 1.00 83.25 282 ALA A N 1
ATOM 2266 C CA . ALA A 1 282 ? -5.287 25.539 15.970 1.00 83.25 282 ALA A CA 1
ATOM 2267 C C . ALA A 1 282 ? -4.627 26.549 16.924 1.00 83.25 282 ALA A C 1
ATOM 2269 O O . ALA A 1 282 ? -3.941 27.466 16.469 1.00 83.25 282 ALA A O 1
ATOM 2270 N N . ARG A 1 283 ? -4.766 26.361 18.245 1.00 83.38 283 ARG A N 1
ATOM 2271 C CA . ARG A 1 283 ? -4.142 27.224 19.263 1.00 83.38 283 ARG A CA 1
ATOM 2272 C C . ARG A 1 283 ? -2.622 27.071 19.278 1.00 83.38 283 ARG A C 1
ATOM 2274 O O . ARG A 1 283 ? -1.907 28.068 19.307 1.00 83.38 283 ARG A O 1
ATOM 2281 N N . LYS A 1 284 ? -2.113 25.839 19.159 1.00 82.50 284 LYS A N 1
ATOM 2282 C CA . LYS A 1 284 ? -0.669 25.566 19.076 1.00 82.50 284 LYS A CA 1
ATOM 2283 C C . LYS A 1 284 ? -0.010 26.182 17.838 1.00 82.50 284 LYS A C 1
ATOM 2285 O O . LYS A 1 284 ? 1.122 26.646 17.917 1.00 82.50 284 LYS A O 1
ATOM 2290 N N . ASN A 1 285 ? -0.718 26.198 16.712 1.00 82.31 285 ASN A N 1
ATOM 2291 C CA . ASN A 1 285 ? -0.230 26.750 15.448 1.00 82.31 285 ASN A CA 1
ATOM 2292 C C . ASN A 1 285 ? -0.572 28.244 15.272 1.00 82.31 285 ASN A C 1
ATOM 2294 O O . ASN A 1 285 ? -0.389 28.778 14.179 1.00 82.31 285 ASN A O 1
ATOM 2298 N N . GLY A 1 286 ? -1.107 28.912 16.305 1.00 76.50 286 GLY A N 1
ATOM 2299 C CA . GLY A 1 286 ? -1.461 30.338 16.268 1.00 76.50 286 GLY A CA 1
ATOM 2300 C C . GLY A 1 286 ? -2.559 30.702 15.260 1.00 76.50 286 GLY A C 1
ATOM 2301 O O . GLY A 1 286 ? -2.690 31.860 14.886 1.00 76.50 286 GLY A O 1
ATOM 2302 N N . THR A 1 287 ? -3.325 29.718 14.789 1.00 73.88 287 THR A N 1
ATOM 2303 C CA . THR A 1 287 ? -4.358 29.856 13.746 1.00 73.88 287 THR A CA 1
ATOM 2304 C C . THR A 1 287 ? -5.774 29.868 14.321 1.00 73.88 287 THR A C 1
ATOM 2306 O O . THR A 1 287 ? -6.751 29.903 13.577 1.00 73.88 287 THR A O 1
ATOM 2309 N N . TYR A 1 288 ? -5.900 29.824 15.647 1.00 75.38 288 TYR A N 1
ATOM 2310 C CA . TYR A 1 288 ? -7.184 29.833 16.329 1.00 75.38 288 TYR A CA 1
ATOM 2311 C C . TYR A 1 288 ? -7.812 31.233 16.328 1.00 75.38 288 TYR A C 1
ATOM 2313 O O . TYR A 1 288 ? -7.359 32.133 17.031 1.00 75.38 288 TYR A O 1
ATOM 2321 N N . SER A 1 289 ? -8.882 31.405 15.552 1.00 61.47 289 SER A N 1
ATOM 2322 C CA . SER A 1 289 ? -9.763 32.575 15.587 1.00 61.47 289 SER A CA 1
ATOM 2323 C C . SER A 1 289 ? -10.989 32.232 16.435 1.00 61.47 289 SER A C 1
ATOM 2325 O O . SER A 1 289 ? -11.944 31.637 15.935 1.00 61.47 289 SER A O 1
ATOM 2327 N N . GLY A 1 290 ? -10.928 32.512 17.736 1.00 56.94 290 GLY A N 1
ATOM 2328 C CA . GLY A 1 290 ? -11.926 32.045 18.696 1.00 56.94 290 GLY A CA 1
ATOM 2329 C C . GLY A 1 290 ? -13.359 32.439 18.341 1.00 56.94 290 GLY A C 1
ATOM 2330 O O . GLY A 1 290 ? -13.684 33.619 18.247 1.00 56.94 290 GLY A O 1
ATOM 2331 N N . SER A 1 291 ? -14.229 31.440 18.211 1.00 43.31 291 SER A N 1
ATOM 2332 C CA . SER A 1 291 ? -15.662 31.611 18.418 1.00 43.31 291 SER A CA 1
ATOM 2333 C C . SER A 1 291 ? -15.995 30.869 19.703 1.00 43.31 291 SER A C 1
ATOM 2335 O O . SER A 1 291 ? -15.758 29.667 19.801 1.00 43.31 291 SER A O 1
ATOM 2337 N N . GLN A 1 292 ? -16.469 31.596 20.715 1.00 48.88 292 GLN A N 1
ATOM 2338 C CA . GLN A 1 292 ? -17.039 30.989 21.911 1.00 48.88 292 GLN A CA 1
ATOM 2339 C C . GLN A 1 292 ? -18.200 30.091 21.474 1.00 48.88 292 GLN A C 1
ATOM 2341 O O . GLN A 1 292 ? -19.283 30.587 21.165 1.00 48.88 292 GLN A O 1
ATOM 2346 N N . GLN A 1 293 ? -17.998 28.775 21.451 1.00 36.47 293 GLN A N 1
ATOM 2347 C CA . GLN A 1 293 ? -19.132 27.867 21.492 1.00 36.47 293 GLN A CA 1
ATOM 2348 C C . GLN A 1 293 ? -19.543 27.716 22.947 1.00 36.47 293 GLN A C 1
ATOM 2350 O O . GLN A 1 293 ? -18.946 26.989 23.736 1.00 36.47 293 GLN A O 1
ATOM 2355 N N . ASN A 1 294 ? -20.561 28.510 23.270 1.00 34.44 294 ASN A N 1
ATOM 2356 C CA . ASN A 1 294 ? -21.440 28.321 24.402 1.00 34.44 294 ASN A CA 1
ATOM 2357 C C . ASN A 1 294 ? -21.802 26.839 24.567 1.00 34.44 294 ASN A C 1
ATOM 2359 O O . ASN A 1 294 ? -22.182 26.162 23.612 1.00 34.44 294 ASN A O 1
ATOM 2363 N N . THR A 1 295 ? -21.698 26.407 25.820 1.00 40.69 295 THR A N 1
ATOM 2364 C CA . THR A 1 295 ? -22.541 25.422 26.504 1.00 40.69 295 THR A CA 1
ATOM 2365 C C . THR A 1 295 ? -23.801 25.008 25.743 1.00 40.69 295 THR A C 1
ATOM 2367 O O . THR A 1 295 ? -24.617 25.858 25.382 1.00 40.69 295 THR A O 1
ATOM 2370 N N . GLY A 1 296 ? -24.027 23.701 25.617 1.00 33.22 296 GLY A N 1
ATOM 2371 C CA . GLY A 1 296 ? -25.302 23.183 25.138 1.00 33.22 296 GLY A CA 1
ATOM 2372 C C . GLY A 1 296 ? -25.569 21.744 25.561 1.00 33.22 296 GLY A C 1
ATOM 2373 O O . GLY A 1 296 ? -25.166 20.829 24.854 1.00 33.22 296 GLY A O 1
ATOM 2374 N N . ALA A 1 297 ? -26.265 21.582 26.690 1.00 32.00 297 ALA A N 1
ATOM 2375 C CA . ALA A 1 297 ? -27.411 20.676 26.874 1.00 32.00 297 ALA A CA 1
ATOM 2376 C C . ALA A 1 297 ? -28.028 20.971 28.260 1.00 32.00 297 ALA A C 1
ATOM 2378 O O . ALA A 1 297 ? -27.353 20.792 29.267 1.00 32.00 297 ALA A O 1
ATOM 2379 N N . SER A 1 298 ? -29.153 21.701 28.300 1.00 36.59 298 SER A N 1
ATOM 2380 C CA . SER A 1 298 ? -30.510 21.199 28.644 1.00 36.59 298 SER A CA 1
ATOM 2381 C C . SER A 1 298 ? -30.728 21.220 30.173 1.00 36.59 298 SER A C 1
ATOM 2383 O O . SER A 1 298 ? -29.897 20.721 30.910 1.00 36.59 298 SER A O 1
ATOM 2385 N N . ASP A 1 299 ? -31.746 21.852 30.763 1.00 32.97 299 ASP A N 1
ATOM 2386 C CA . ASP A 1 299 ? -33.165 21.695 30.453 1.00 32.97 299 ASP A CA 1
ATOM 2387 C C . ASP A 1 299 ? -34.063 22.754 31.144 1.00 32.97 299 ASP A C 1
ATOM 2389 O O . ASP A 1 299 ? -33.758 23.250 32.225 1.00 32.97 299 ASP A O 1
ATOM 2393 N N . THR A 1 300 ? -35.191 23.034 30.485 1.00 36.84 300 THR A N 1
ATOM 2394 C CA . THR A 1 300 ? -36.570 23.163 31.004 1.00 36.84 300 THR A CA 1
ATOM 2395 C C . THR A 1 300 ? -36.896 23.991 32.276 1.00 36.84 300 THR A C 1
ATOM 2397 O O . THR A 1 300 ? -36.584 23.650 33.409 1.00 36.84 300 THR A O 1
ATOM 2400 N N . THR A 1 301 ? -37.686 25.044 32.027 1.00 41.38 301 THR A N 1
ATOM 2401 C CA . THR A 1 301 ? -38.709 25.758 32.826 1.00 41.38 301 THR A CA 1
ATOM 2402 C C . THR A 1 301 ? -39.149 25.185 34.188 1.00 41.38 301 THR A C 1
ATOM 2404 O O . THR A 1 301 ? -39.702 24.092 34.230 1.00 41.38 301 THR A O 1
ATOM 2407 N N . ALA A 1 302 ? -39.131 26.020 35.244 1.00 37.00 302 ALA A N 1
ATOM 2408 C CA . ALA A 1 302 ? -40.271 26.252 36.158 1.00 37.00 302 ALA A CA 1
ATOM 2409 C C . ALA A 1 302 ? -40.013 27.419 37.140 1.00 37.00 302 ALA A C 1
ATOM 2411 O O . ALA A 1 302 ? -38.958 27.507 37.762 1.00 37.00 302 ALA A O 1
ATOM 2412 N N . GLN A 1 303 ? -41.013 28.295 37.268 1.00 32.91 303 GLN A N 1
ATOM 2413 C CA . GLN A 1 303 ? -41.147 29.379 38.255 1.00 32.91 303 GLN A CA 1
ATOM 2414 C C . GLN A 1 303 ? -41.599 28.818 39.628 1.00 32.91 303 GLN A C 1
ATOM 2416 O O . GLN A 1 303 ? -42.064 27.675 39.686 1.00 32.91 303 GLN A O 1
ATOM 2421 N N . PRO A 1 304 ? -41.492 29.589 40.725 1.00 46.34 304 PRO A N 1
ATOM 2422 C CA . PRO A 1 304 ? -42.511 30.599 41.054 1.00 46.34 304 PRO A CA 1
ATOM 2423 C C . PRO A 1 304 ? -41.968 32.013 41.287 1.00 46.34 304 PRO A C 1
ATOM 2425 O O . PRO A 1 304 ? -40.825 32.160 41.767 1.00 46.34 304 PRO A O 1
#

pLDDT: mean 70.3, std 21.38, range [25.78, 95.75]

Sequence (304 aa):
GHIVEALMKMPEVNAMYPELKLHAIGWVKHKCKPGAKWPEIQAEMRIWKKRREGERKETGKYTSVVDLARARVNQQHTENSTGKISLVIAAIHREYKQTWKTLDDELAYALWPGDVDAGNIDGSIHRWAKNEVIDNYREDWKRISASMRKQPDALRYDRQTIFGLVRERPIDIHKDPVALNKYITEYLTTKGVFEDEGTNQSATDTLSSPVPETDAVETAIPDNEKTECKVEVEPSVEREGPFYFLFTDKDGEKYGRANKLSGLDKALAAGATEITKEEYFARKNGTYSGSQQNTGASDTTAQP

InterPro domains:
  IPR059579 YdfE, C-terminal helical domain [PF27432] (2-58)

Organism: Escherichia coli (NCBI:txid562)

Foldseek 3Di:
DPLLVLQCPDPVLVPDDPVVVVVLSVQLPVVPDPVDDSVVSVVSSVVVVVVVLVVLVVVLPCCDVCVVVVVVCVVCVVPDDPPVVVVVLVLQFDPDQFDLVVLLLLLLLLPDPDDDDLSDDDPVSSVCSVPVPVVVVNQLSVLLSVLLVVDPCSRFFTSSLSSSLNSSDDPPCSVPSVSSNVSSVVSCVVPTDGSVPPPDDDDDDDDDDDDDDDDDDDDDDDDDDDDDDDDDDDPPPQPQAWWKKWDDDPVGIDIDTDRGVVVVVVCVVVPIDTDDPVQRVCVVVVNDPDDPPDDDDDDDDDDD

Mean predicted aligned error: 21.96 Å

Radius of gyration: 29.05 Å; Cα contacts (8 Å, |Δi|>4): 232; chains: 1; bounding box: 70×73×72 Å

Secondary structure (DSSP, 8-state):
-HHHHHHHTSHHHHTS-HHHHHHHHHHHHHHS-TT--HHHHHHHHHHHHHHHHHHHHHTTS---HHHHHHHHHHHHTTS--THHHHHHHHHHS-SS---HHHHHHHHHHTT-SS--BTTB--HHHHHHIIIIIITTT-HHHHHHHHHHTTSTTTTTB-HHHHHHHHHSPPTTGGG-HHHHHHHHHHHHHHH--BTTGGG--SS-------------------------------------S-EEEEEEETTEEEEEEESSHHHHHHHHHTT-EEE-HHHHHHHHTT------------------